Protein AF-Q5AWD6-F1 (afdb_monomer_lite)

Organism: Emericella nidulans (strain FGSC A4 / ATCC 38163 / CBS 112.46 / NRRL 194 / M139) (NCBI:txid227321)

Secondary structure (DSSP, 8-state):
-----SSS-----SS-----EEEEE--TTT---EEEEE-SS-BS--TTHHHHHHGGGHHHHHHHHHT----HHHHHHHHHHHHHHHGGGGT--SS------SSPP-GGGGTT-EEEEGGGTEEEEPPHHHHHHHHH-SS----SS-HHIIIIISS-TT--GGG--HHHHHHHHHHHHHHHHHHH-------HHHHHTT--EEEEEESEE--STT--S-SSS-EE---HHHHHHHHHHHHH-TTGGGTEEEEEETTB-SSS-BSS---TTHHHHHHHHHHH-----S--TTEEEEE-SS-TTSGGGEEEEE---------STHHHHSPP-

InterPro domains:
  IPR011118 Tannase/feruloyl esterase [PF07519] (143-283)
  IPR011118 Tannase/feruloyl esterase [PTHR33938] (142-314)

pLDDT: mean 72.82, std 19.32, range [19.67, 97.75]

Radius of gyration: 21.39 Å; chains: 1; bounding box: 55×54×56 Å

Sequence (329 aa):
MACFNYNGDTVDLENAKFCNITVQYTHPGYNDTITVEAWLPASVPAQSFTKFTSTLCYPLLMRVWHNVDPLVCELDFLTNEAIAYYDPRNGVVDGLISNMGGSNYDPYTTVKKTFICDSLNRTIALSQGAALITNAACSLATAVKDEWFNLFVARNISFNTAGLSHEEYEEFFNLITPEYGSYWNANNTDLHAFKNAGGKLRTYDGMSYEWNSHIALSPSRPIQVSSPRVQYMSNKSRVLFPDNHDFWRFFESSGLGHCAGGLGGQPTTVLKALQRWVENGIAQKPCPYPCQIEYIGGNITLAESFRCTQAIWTTRPLRLLWLVFAPST

Structure (mmCIF, N/CA/C/O backbone):
data_AF-Q5AWD6-F1
#
_entry.id   AF-Q5AWD6-F1
#
loop_
_atom_site.group_PDB
_atom_site.id
_atom_site.type_symbol
_atom_site.label_atom_id
_atom_site.label_alt_id
_atom_site.label_comp_id
_atom_site.label_asym_id
_atom_site.label_entity_id
_atom_site.label_seq_id
_atom_site.pdbx_PDB_ins_code
_atom_site.Cartn_x
_atom_site.Cartn_y
_atom_site.Cartn_z
_atom_site.occupancy
_atom_site.B_iso_or_equiv
_atom_site.auth_seq_id
_atom_site.auth_comp_id
_atom_site.auth_asym_id
_atom_site.auth_atom_id
_atom_site.pdbx_PDB_model_num
ATOM 1 N N . MET A 1 1 ? 20.213 -2.128 22.053 1.00 23.11 1 MET A N 1
ATOM 2 C CA . MET A 1 1 ? 19.444 -2.353 20.813 1.00 23.11 1 MET A CA 1
ATOM 3 C C . MET A 1 1 ? 17.981 -2.440 21.225 1.00 23.11 1 MET A C 1
ATOM 5 O O . MET A 1 1 ? 17.547 -3.485 21.680 1.00 23.11 1 MET A O 1
ATOM 9 N N . ALA A 1 2 ? 17.285 -1.304 21.243 1.00 19.67 2 ALA A N 1
ATOM 10 C CA . ALA A 1 2 ? 15.896 -1.191 21.684 1.00 19.67 2 ALA A CA 1
ATOM 11 C C . ALA A 1 2 ? 15.148 -0.390 20.614 1.00 19.67 2 ALA A C 1
ATOM 13 O O . ALA A 1 2 ? 15.498 0.759 20.357 1.00 19.67 2 ALA A O 1
ATOM 14 N N . CYS A 1 3 ? 14.194 -1.032 19.941 1.00 22.66 3 CYS A N 1
ATOM 15 C CA . CYS A 1 3 ? 13.281 -0.366 19.018 1.00 22.66 3 CYS A CA 1
ATOM 16 C C . CYS A 1 3 ? 12.179 0.288 19.855 1.00 22.66 3 CYS A C 1
ATOM 18 O O . CYS A 1 3 ? 11.392 -0.417 20.487 1.00 22.66 3 CYS A O 1
ATOM 20 N N . PHE A 1 4 ? 12.150 1.618 19.896 1.00 28.05 4 PHE A N 1
ATOM 21 C CA . PHE A 1 4 ? 11.069 2.358 20.539 1.00 28.05 4 PHE A CA 1
ATOM 22 C C . PHE A 1 4 ? 9.859 2.434 19.605 1.00 28.05 4 PHE A C 1
ATOM 24 O O . PHE A 1 4 ? 9.979 2.539 18.385 1.00 28.05 4 PHE A O 1
ATOM 31 N N . ASN A 1 5 ? 8.683 2.278 20.202 1.00 32.97 5 ASN A N 1
ATOM 32 C CA . ASN A 1 5 ? 7.420 2.033 19.528 1.00 32.97 5 ASN A CA 1
ATOM 33 C C . ASN A 1 5 ? 6.715 3.369 19.262 1.00 32.97 5 ASN A C 1
ATOM 35 O O . ASN A 1 5 ? 6.339 4.065 20.200 1.00 32.97 5 ASN A O 1
ATOM 39 N N . TYR A 1 6 ? 6.498 3.709 17.992 1.00 35.06 6 TYR A N 1
ATOM 40 C CA . TYR A 1 6 ? 5.836 4.942 17.536 1.00 35.06 6 TYR A CA 1
ATOM 41 C C . TYR A 1 6 ? 4.323 5.010 17.875 1.00 35.06 6 TYR A C 1
ATOM 43 O O . TYR A 1 6 ? 3.603 5.871 17.377 1.00 35.06 6 TYR A O 1
ATOM 51 N N . ASN A 1 7 ? 3.818 4.108 18.727 1.00 40.34 7 ASN A N 1
ATOM 52 C CA . ASN A 1 7 ? 2.397 3.903 19.011 1.00 40.34 7 ASN A CA 1
ATOM 53 C C . ASN A 1 7 ? 2.092 3.890 20.518 1.00 40.34 7 ASN A C 1
ATOM 55 O O . ASN A 1 7 ? 1.705 2.855 21.061 1.00 40.34 7 ASN A O 1
ATOM 59 N N . GLY A 1 8 ? 2.200 5.051 21.172 1.00 40.78 8 GLY A N 1
ATOM 60 C CA . GLY A 1 8 ? 1.799 5.243 22.573 1.00 40.78 8 GLY A CA 1
ATOM 61 C C . GLY A 1 8 ? 2.594 4.404 23.582 1.00 40.78 8 GLY A C 1
ATOM 62 O O . GLY A 1 8 ? 3.369 3.525 23.215 1.00 40.78 8 GLY A O 1
ATOM 63 N N . ASP A 1 9 ? 2.413 4.703 24.868 1.00 37.16 9 ASP A N 1
ATOM 64 C CA . ASP A 1 9 ? 3.164 4.071 25.956 1.00 37.16 9 ASP A CA 1
ATOM 65 C C . ASP A 1 9 ? 3.192 2.539 25.852 1.00 37.16 9 ASP A C 1
ATOM 67 O O . ASP A 1 9 ? 2.164 1.881 25.643 1.00 37.16 9 ASP A O 1
ATOM 71 N N . THR A 1 10 ? 4.378 1.964 26.053 1.00 39.53 10 THR A N 1
ATOM 72 C CA . THR A 1 10 ? 4.557 0.533 26.296 1.00 39.53 10 THR A CA 1
ATOM 73 C C . THR A 1 10 ? 3.811 0.138 27.561 1.00 39.53 10 THR A C 1
ATOM 75 O O . THR A 1 10 ? 3.982 0.742 28.616 1.00 39.53 10 THR A O 1
ATOM 78 N N . VAL A 1 11 ? 2.981 -0.896 27.460 1.00 49.56 11 VAL A N 1
ATOM 79 C CA . VAL A 1 11 ? 2.301 -1.480 28.613 1.00 49.56 11 VAL A CA 1
ATOM 80 C C . VAL A 1 11 ? 2.511 -2.978 28.552 1.00 49.56 11 VAL A C 1
ATOM 82 O O . VAL A 1 11 ? 2.066 -3.594 27.579 1.00 49.56 11 VAL A O 1
ATOM 85 N N . ASP A 1 12 ? 3.109 -3.542 29.600 1.00 42.81 12 ASP A N 1
ATOM 86 C CA . ASP A 1 12 ? 3.316 -4.982 29.729 1.00 42.81 12 ASP A CA 1
ATOM 87 C C . ASP A 1 12 ? 2.010 -5.749 29.486 1.00 42.81 12 ASP A C 1
ATOM 89 O O . ASP A 1 12 ? 0.899 -5.326 29.851 1.00 42.81 12 ASP A O 1
ATOM 93 N N . LEU A 1 13 ? 2.145 -6.826 28.720 1.00 38.19 13 LEU A N 1
ATOM 94 C CA . LEU A 1 13 ? 1.048 -7.611 28.182 1.00 38.19 13 LEU A CA 1
ATOM 95 C C . LEU A 1 13 ? 1.010 -8.952 28.915 1.00 38.19 13 LEU A C 1
ATOM 97 O O . LEU A 1 13 ? 1.538 -9.950 28.437 1.00 38.19 13 LEU A O 1
ATOM 101 N N . GLU A 1 14 ? 0.373 -8.973 30.079 1.00 41.47 14 GLU A N 1
ATOM 102 C CA . GLU A 1 14 ? 0.055 -10.216 30.780 1.00 41.47 14 GLU A CA 1
ATOM 103 C C . GLU A 1 14 ? -1.377 -10.643 30.427 1.00 41.47 14 GLU A C 1
ATOM 105 O O . GLU A 1 14 ? -2.293 -9.822 30.415 1.00 41.47 14 GLU A O 1
ATOM 110 N N . ASN A 1 15 ? -1.582 -11.928 30.122 1.00 35.19 15 ASN A N 1
ATOM 111 C CA . ASN A 1 15 ? -2.899 -12.520 29.836 1.00 35.19 15 ASN A CA 1
ATOM 112 C C . ASN A 1 15 ? -3.665 -11.948 28.624 1.00 35.19 15 ASN A C 1
ATOM 114 O O . ASN A 1 15 ? -4.899 -11.959 28.613 1.00 35.19 15 ASN A O 1
ATOM 118 N N . ALA A 1 16 ? -2.980 -11.494 27.569 1.00 41.25 16 ALA A N 1
ATOM 119 C CA . ALA A 1 16 ? -3.673 -11.199 26.316 1.00 41.25 16 ALA A CA 1
ATOM 120 C C . ALA A 1 16 ? -4.241 -12.484 25.699 1.00 41.25 16 ALA A C 1
ATOM 122 O O . ALA A 1 16 ? -3.507 -13.347 25.220 1.00 41.25 16 ALA A O 1
ATOM 123 N N . LYS A 1 17 ? -5.571 -12.593 25.688 1.00 41.84 17 LYS A N 1
ATOM 124 C CA . LYS A 1 17 ? -6.284 -13.588 24.891 1.00 41.84 17 LYS A CA 1
ATOM 125 C C . LYS A 1 17 ? -6.455 -13.037 23.481 1.00 41.84 17 LYS A C 1
ATOM 127 O O . LYS A 1 17 ? -7.216 -12.098 23.265 1.00 41.84 17 LYS A O 1
ATOM 132 N N . PHE A 1 18 ? -5.730 -13.604 22.527 1.00 48.59 18 PHE A N 1
ATOM 133 C CA . PHE A 1 18 ? -6.021 -13.414 21.111 1.00 48.59 18 PHE A CA 1
ATOM 134 C C . PHE A 1 18 ? -7.212 -14.301 20.733 1.00 48.59 18 PHE A C 1
ATOM 136 O O . PHE A 1 18 ? -7.328 -15.429 21.207 1.00 48.59 18 PHE A O 1
ATOM 143 N N . CYS A 1 19 ? -8.094 -13.802 19.872 1.00 47.03 19 CYS A N 1
ATOM 144 C CA . CYS A 1 19 ? -9.023 -14.661 19.151 1.00 47.03 19 CYS A CA 1
ATOM 145 C C . CYS A 1 19 ? -8.444 -14.878 17.756 1.00 47.03 19 CYS A C 1
ATOM 147 O O . CYS A 1 19 ? -8.568 -14.011 16.897 1.00 47.03 19 CYS A O 1
ATOM 149 N N . ASN A 1 20 ? -7.829 -16.040 17.536 1.00 46.28 20 ASN A N 1
ATOM 150 C CA . ASN A 1 20 ? -8.005 -16.694 16.248 1.00 46.28 20 ASN A CA 1
ATOM 151 C C . ASN A 1 20 ? -9.496 -17.044 16.190 1.00 46.28 20 ASN A C 1
ATOM 153 O O . ASN A 1 20 ? -9.953 -17.917 16.932 1.00 46.28 20 ASN A O 1
ATOM 157 N N . ILE A 1 21 ? -10.274 -16.287 15.418 1.00 51.19 21 ILE A N 1
ATOM 158 C CA . ILE A 1 21 ? -11.661 -16.666 15.168 1.00 51.19 21 ILE A CA 1
ATOM 159 C C . ILE A 1 21 ? -11.617 -17.641 14.004 1.00 51.19 21 ILE A C 1
ATOM 161 O O . ILE A 1 21 ? -11.538 -17.236 12.846 1.00 51.19 21 ILE A O 1
ATOM 165 N N . THR A 1 22 ? -11.646 -18.923 14.346 1.00 50.25 22 THR A N 1
ATOM 166 C CA . THR A 1 22 ? -11.792 -20.009 13.389 1.00 50.25 22 THR A CA 1
ATOM 167 C C . THR A 1 22 ? -13.280 -20.300 13.217 1.00 50.25 22 THR A C 1
ATOM 169 O O . THR A 1 22 ? -13.915 -20.869 14.105 1.00 50.25 22 THR A O 1
ATOM 172 N N . VAL A 1 23 ? -13.859 -19.899 12.087 1.00 57.03 23 VAL A N 1
ATOM 173 C CA . VAL A 1 23 ? -15.223 -20.288 11.709 1.00 57.03 23 VAL A CA 1
ATOM 174 C C . VAL A 1 23 ? -15.122 -21.481 10.776 1.00 57.03 23 VAL A C 1
ATOM 176 O O . VAL A 1 23 ? -14.535 -21.375 9.703 1.00 57.03 23 VAL A O 1
ATOM 179 N N . GLN A 1 24 ? -15.699 -22.612 11.176 1.00 62.12 24 GLN A N 1
ATOM 180 C CA . GLN A 1 24 ? -15.894 -23.739 10.272 1.00 62.12 24 GLN A CA 1
ATOM 181 C C . GLN A 1 24 ? -17.325 -23.748 9.759 1.00 62.12 24 GLN A C 1
ATOM 183 O O . GLN A 1 24 ? -18.268 -23.706 10.549 1.00 62.12 24 GLN A O 1
ATOM 188 N N . TYR A 1 25 ? -17.486 -23.810 8.442 1.00 67.31 25 TYR A N 1
ATOM 189 C CA . TYR A 1 25 ? -18.786 -24.016 7.818 1.00 67.31 25 TYR A CA 1
ATOM 190 C C . TYR A 1 25 ? -18.692 -25.030 6.679 1.00 67.31 25 TYR A C 1
ATOM 192 O O . TYR A 1 25 ? -17.616 -25.311 6.156 1.00 67.31 25 TYR A O 1
ATOM 200 N N . THR A 1 26 ? -19.838 -25.605 6.335 1.00 72.56 26 THR A N 1
ATOM 201 C CA . THR A 1 26 ? -19.988 -26.660 5.327 1.00 72.56 26 THR A CA 1
ATOM 202 C C . THR A 1 26 ? -21.065 -26.242 4.337 1.00 72.56 26 THR A C 1
ATOM 204 O O . THR A 1 26 ? -22.076 -25.667 4.759 1.00 72.56 26 THR A O 1
ATOM 207 N N . HIS A 1 27 ? -20.929 -26.579 3.060 1.00 72.81 27 HIS A N 1
ATOM 208 C CA . HIS A 1 27 ? -22.015 -26.408 2.102 1.00 72.81 27 HIS A CA 1
ATOM 209 C C . HIS A 1 27 ? -22.918 -27.656 2.095 1.00 72.81 27 HIS A C 1
ATOM 211 O O . HIS A 1 27 ? -22.427 -28.782 1.950 1.00 72.81 27 HIS A O 1
ATOM 217 N N . PRO A 1 28 ? -24.253 -27.509 2.231 1.00 81.81 28 PRO A N 1
ATOM 218 C CA . PRO A 1 28 ? -25.170 -28.645 2.168 1.00 81.81 28 PRO A CA 1
ATOM 219 C C . PRO A 1 28 ? -24.987 -29.454 0.876 1.00 81.81 28 PRO A C 1
ATOM 221 O O . PRO A 1 28 ? -25.157 -28.929 -0.220 1.00 81.81 28 PRO A O 1
ATOM 224 N N . GLY A 1 29 ? -24.651 -30.740 1.008 1.00 84.56 29 GLY A N 1
ATOM 225 C CA . GLY A 1 29 ? -24.484 -31.662 -0.122 1.00 84.56 29 GLY A CA 1
ATOM 226 C C . GLY A 1 29 ? -23.077 -31.743 -0.728 1.00 84.56 29 GLY A C 1
ATOM 227 O O . GLY A 1 29 ? -22.866 -32.597 -1.583 1.00 84.56 29 GLY A O 1
ATOM 228 N N . TYR A 1 30 ? -22.112 -30.934 -0.276 1.00 78.75 30 TYR A N 1
ATOM 229 C CA . TYR A 1 30 ? -20.749 -30.912 -0.837 1.00 78.75 30 TYR A CA 1
ATOM 230 C C . TYR A 1 30 ? -19.715 -31.691 -0.008 1.00 78.75 30 TYR A C 1
ATOM 232 O O . TYR A 1 30 ? -18.602 -31.905 -0.480 1.00 78.75 30 TYR A O 1
ATOM 240 N N . ASN A 1 31 ? -20.094 -32.168 1.188 1.00 86.75 31 ASN A N 1
ATOM 241 C CA . ASN A 1 31 ? -19.222 -32.890 2.129 1.00 86.75 31 ASN A CA 1
ATOM 242 C C . ASN A 1 31 ? -17.854 -32.203 2.319 1.00 86.75 31 ASN A C 1
ATOM 244 O O . ASN A 1 31 ? -16.811 -32.857 2.356 1.00 86.75 31 ASN A O 1
ATOM 248 N N . ASP A 1 32 ? -17.874 -30.874 2.387 1.00 76.25 32 ASP A N 1
ATOM 249 C CA . ASP A 1 32 ? -16.719 -30.007 2.547 1.00 76.25 32 ASP A CA 1
ATOM 250 C C . ASP A 1 32 ? -16.704 -29.371 3.941 1.00 76.25 32 ASP A C 1
ATOM 252 O O . ASP A 1 32 ? -17.743 -29.174 4.569 1.00 76.25 32 ASP A O 1
ATOM 256 N N . THR A 1 33 ? -15.507 -29.025 4.414 1.00 71.12 33 THR A N 1
ATOM 257 C CA . THR A 1 33 ? -15.310 -28.237 5.635 1.00 71.12 33 THR A CA 1
ATOM 258 C C . THR A 1 33 ? -14.413 -27.064 5.293 1.00 71.12 33 THR A C 1
ATOM 260 O O . THR A 1 33 ? -13.224 -27.237 5.021 1.00 71.12 33 THR A O 1
ATOM 263 N N . ILE A 1 34 ? -14.973 -25.861 5.319 1.00 71.62 34 ILE A N 1
ATOM 264 C CA . ILE A 1 34 ? -14.245 -24.624 5.059 1.00 71.62 34 ILE A CA 1
ATOM 265 C C . ILE A 1 34 ? -13.890 -23.999 6.394 1.00 71.62 34 ILE A C 1
ATOM 267 O O . ILE A 1 34 ? -14.764 -23.738 7.215 1.00 71.62 34 ILE A O 1
ATOM 271 N N . THR A 1 35 ? -12.599 -23.755 6.599 1.00 61.53 35 THR A N 1
ATOM 272 C CA . THR A 1 35 ? -12.083 -23.063 7.779 1.00 61.53 35 THR A CA 1
ATOM 273 C C . THR A 1 35 ? -11.730 -21.631 7.398 1.00 61.53 35 THR A C 1
ATOM 275 O O . THR A 1 35 ? -10.849 -21.415 6.571 1.00 61.53 35 THR A O 1
ATOM 278 N N . VAL A 1 36 ? -12.414 -20.657 7.994 1.00 55.66 36 VAL A N 1
ATOM 279 C CA . VAL A 1 36 ? -12.110 -19.230 7.849 1.00 55.66 36 VAL A CA 1
ATOM 280 C C . VAL A 1 36 ? -11.430 -18.746 9.112 1.00 55.66 36 VAL A C 1
ATOM 282 O O . VAL A 1 36 ? -11.967 -18.896 10.207 1.00 55.66 36 VAL A O 1
ATOM 285 N N . GLU A 1 37 ? -10.262 -18.147 8.941 1.00 48.16 37 GLU A N 1
ATOM 286 C CA . GLU A 1 37 ? -9.496 -17.518 10.006 1.00 48.16 37 GLU A CA 1
ATOM 287 C C . GLU A 1 37 ? -9.559 -15.997 9.845 1.00 48.16 37 GLU A C 1
ATOM 289 O O . GLU A 1 37 ? -9.259 -15.460 8.777 1.00 48.16 37 GLU A O 1
ATOM 294 N N . ALA A 1 38 ? -9.955 -15.296 10.907 1.00 55.53 38 ALA A N 1
ATOM 295 C CA . ALA A 1 38 ? -9.929 -13.839 10.957 1.00 55.53 38 ALA A CA 1
ATOM 296 C C . ALA A 1 38 ? -8.948 -13.349 12.029 1.00 55.53 38 ALA A C 1
ATOM 298 O O . ALA A 1 38 ? -9.044 -13.728 13.199 1.00 55.53 38 ALA A O 1
ATOM 299 N N . TRP A 1 39 ? -8.043 -12.456 11.624 1.00 51.66 39 TRP A N 1
ATOM 300 C CA . TRP A 1 39 ? -7.051 -11.819 12.489 1.00 51.66 39 TRP A CA 1
ATOM 301 C C . TRP A 1 39 ? -7.528 -10.412 12.873 1.00 51.66 39 TRP A C 1
ATOM 303 O O . TRP A 1 39 ? -7.753 -9.564 12.008 1.00 51.66 39 TRP A O 1
ATOM 313 N N . LEU A 1 40 ? -7.713 -10.159 14.173 1.00 54.56 40 LEU A N 1
ATOM 314 C CA . LEU A 1 40 ? -8.145 -8.859 14.700 1.00 54.56 40 LEU A CA 1
ATOM 315 C C . LEU A 1 40 ? -7.015 -8.160 15.468 1.00 54.56 40 LEU A C 1
ATOM 317 O O . LEU A 1 40 ? -6.295 -8.823 16.219 1.00 54.56 40 LEU A O 1
ATOM 321 N N . PRO A 1 41 ? -6.902 -6.818 15.385 1.00 55.00 41 PRO A N 1
ATOM 322 C CA . PRO A 1 41 ? -7.724 -5.880 14.608 1.00 55.00 41 PRO A CA 1
ATOM 323 C C . PRO A 1 41 ? -7.373 -5.875 13.111 1.00 55.00 41 PRO A C 1
ATOM 325 O O . PRO A 1 41 ? -6.234 -6.142 12.742 1.00 55.00 41 PRO A O 1
ATOM 328 N N . ALA A 1 42 ? -8.351 -5.536 12.262 1.00 57.94 42 ALA A N 1
ATOM 329 C CA . ALA A 1 42 ? -8.220 -5.602 10.806 1.00 57.94 42 ALA A CA 1
ATOM 330 C C . ALA A 1 42 ? -7.092 -4.694 10.274 1.00 57.94 42 ALA A C 1
ATOM 332 O O . ALA A 1 42 ? -7.198 -3.461 10.281 1.00 57.94 42 ALA A O 1
ATOM 333 N N . SER A 1 43 ? -6.025 -5.323 9.789 1.00 58.56 43 SER A N 1
ATOM 334 C CA . SER A 1 43 ? -4.932 -4.704 9.044 1.00 58.56 43 SER A CA 1
ATOM 335 C C . SER A 1 43 ? -5.187 -4.828 7.546 1.00 58.56 43 SER A C 1
ATOM 337 O O . SER A 1 43 ? -5.622 -5.882 7.091 1.00 58.56 43 SER A O 1
ATOM 339 N N . VAL A 1 44 ? -4.903 -3.770 6.782 1.00 59.34 44 VAL A N 1
ATOM 340 C CA . VAL A 1 44 ? -4.840 -3.799 5.306 1.00 59.34 44 VAL A CA 1
ATOM 341 C C . VAL A 1 44 ? -6.040 -4.501 4.648 1.00 59.34 44 VAL A C 1
ATOM 343 O O . VAL A 1 44 ? -5.881 -5.517 3.966 1.00 59.34 44 VAL A O 1
ATOM 346 N N . PRO A 1 45 ? -7.283 -4.028 4.845 1.00 59.94 45 PRO A N 1
ATOM 347 C CA . PRO A 1 45 ? -8.405 -4.818 4.394 1.00 59.94 45 PRO A CA 1
ATOM 348 C C . PRO A 1 45 ? -8.474 -4.689 2.869 1.00 59.94 45 PRO A C 1
ATOM 350 O O . PRO A 1 45 ? -8.537 -3.583 2.322 1.00 59.94 45 PRO A O 1
ATOM 353 N N . ALA A 1 46 ? -8.456 -5.822 2.171 1.00 63.66 46 ALA A N 1
ATOM 354 C CA . ALA A 1 46 ? -8.708 -5.916 0.737 1.00 63.66 46 ALA A CA 1
ATOM 355 C C . ALA A 1 46 ? -10.199 -5.639 0.446 1.00 63.66 46 ALA A C 1
ATOM 357 O O . ALA A 1 46 ? -10.918 -6.471 -0.090 1.00 63.66 46 ALA A O 1
ATOM 358 N N . GLN A 1 47 ? -10.684 -4.457 0.847 1.00 73.19 47 GLN A N 1
ATOM 359 C CA . GLN A 1 47 ? -12.105 -4.084 0.902 1.00 73.19 47 GLN A CA 1
ATOM 360 C C . GLN A 1 47 ? -12.760 -4.162 -0.471 1.00 73.19 47 GLN A C 1
ATOM 362 O O . GLN A 1 47 ? -13.899 -4.581 -0.601 1.00 73.19 47 GLN A O 1
ATOM 367 N N . SER A 1 48 ? -12.037 -3.762 -1.514 1.00 76.31 48 SER A N 1
ATOM 368 C CA . SER A 1 48 ? -12.467 -3.931 -2.904 1.00 76.31 48 SER A CA 1
ATOM 369 C C . SER A 1 48 ? -11.723 -5.111 -3.524 1.00 76.31 48 SER A C 1
ATOM 371 O O . SER A 1 48 ? -10.958 -4.916 -4.468 1.00 76.31 48 SER A O 1
ATOM 373 N N . PHE A 1 49 ? -11.889 -6.300 -2.939 1.00 77.25 49 PHE A N 1
ATOM 374 C CA . PHE A 1 49 ? -11.168 -7.525 -3.280 1.00 77.25 49 PHE A CA 1
ATOM 375 C C . PHE A 1 49 ? -11.182 -7.821 -4.777 1.00 77.25 49 PHE A C 1
ATOM 377 O O . PHE A 1 49 ? -10.120 -8.053 -5.346 1.00 77.25 49 PHE A O 1
ATOM 384 N N . THR A 1 50 ? -12.343 -7.729 -5.434 1.00 78.69 50 THR A N 1
ATOM 385 C CA . THR A 1 50 ? -12.475 -8.060 -6.863 1.00 78.69 50 THR A CA 1
ATOM 386 C C . THR A 1 50 ? -11.621 -7.152 -7.743 1.00 78.69 50 THR A C 1
ATOM 388 O O . THR A 1 50 ? -10.975 -7.616 -8.677 1.00 78.69 50 THR A O 1
ATOM 391 N N . LYS A 1 51 ? -11.574 -5.851 -7.430 1.00 76.50 51 LYS A N 1
ATOM 392 C CA . LYS A 1 51 ? -10.719 -4.894 -8.144 1.00 76.50 51 LYS A CA 1
ATOM 393 C C . LYS A 1 51 ? -9.258 -5.068 -7.751 1.00 76.50 51 LYS A C 1
ATOM 395 O O . LYS A 1 51 ? -8.390 -5.031 -8.608 1.00 76.50 51 LYS A O 1
ATOM 400 N N . PHE A 1 52 ? -8.981 -5.250 -6.461 1.00 74.62 52 PHE A N 1
ATOM 401 C CA . PHE A 1 52 ? -7.623 -5.413 -5.948 1.00 74.62 52 PHE A CA 1
ATOM 402 C C . PHE A 1 52 ? -6.911 -6.593 -6.610 1.00 74.62 52 PHE A C 1
ATOM 404 O O . PHE A 1 52 ? -5.849 -6.395 -7.192 1.00 74.62 52 PHE A O 1
ATOM 411 N N . THR A 1 53 ? -7.521 -7.774 -6.570 1.00 74.19 53 THR A N 1
ATOM 412 C CA . THR A 1 53 ? -6.977 -9.003 -7.162 1.00 74.19 53 THR A CA 1
ATOM 413 C C . THR A 1 53 ? -6.812 -8.875 -8.669 1.00 74.19 53 THR A C 1
ATOM 415 O O . THR A 1 53 ? -5.726 -9.122 -9.172 1.00 74.19 53 THR A O 1
ATOM 418 N N . SER A 1 54 ? -7.815 -8.351 -9.374 1.00 75.69 54 SER A N 1
ATOM 419 C CA . SER A 1 54 ? -7.731 -8.171 -10.830 1.00 75.69 54 SER A CA 1
ATOM 420 C C . SER A 1 54 ? -6.656 -7.161 -11.260 1.00 75.69 54 SER A C 1
ATOM 422 O O . SER A 1 54 ? -6.109 -7.283 -12.347 1.00 75.69 54 SER A O 1
ATOM 424 N N . THR A 1 55 ? -6.288 -6.189 -10.411 1.00 74.50 55 THR A N 1
ATOM 425 C CA . THR A 1 55 ? -5.162 -5.278 -10.709 1.00 74.50 55 THR A CA 1
ATOM 426 C C . THR A 1 55 ? -3.780 -5.904 -10.532 1.00 74.50 55 THR A C 1
ATOM 428 O O . THR A 1 55 ? -2.791 -5.292 -10.936 1.00 74.50 55 THR A O 1
ATOM 431 N N . LEU A 1 56 ? -3.673 -7.095 -9.935 1.00 73.12 56 LEU A N 1
ATOM 432 C CA . LEU A 1 56 ? -2.381 -7.710 -9.628 1.00 73.12 56 LEU A CA 1
ATOM 433 C C . LEU A 1 56 ? -1.617 -8.162 -10.877 1.00 73.12 56 LEU A C 1
ATOM 435 O O . LEU A 1 56 ? -0.397 -8.239 -10.827 1.00 73.12 56 LEU A O 1
ATOM 439 N N . CYS A 1 57 ? -2.280 -8.435 -12.001 1.00 74.38 57 CYS A N 1
ATOM 440 C CA . CYS A 1 57 ? -1.601 -8.759 -13.259 1.00 74.38 57 CYS A CA 1
ATOM 441 C C . CYS A 1 57 ? -1.271 -7.523 -14.119 1.00 74.38 57 CYS A C 1
ATOM 443 O O . CYS A 1 57 ? -0.484 -7.624 -15.060 1.00 74.38 57 CYS A O 1
ATOM 445 N N . TYR A 1 58 ? -1.794 -6.338 -13.785 1.00 77.50 58 TYR A N 1
ATOM 446 C CA . TYR A 1 58 ? -1.644 -5.134 -14.609 1.00 77.50 58 TYR A CA 1
ATOM 447 C C . TYR A 1 58 ? -0.182 -4.712 -14.868 1.00 77.50 58 TYR A C 1
ATOM 449 O O . TYR A 1 58 ? 0.153 -4.441 -16.021 1.00 77.50 58 TYR A O 1
ATOM 457 N N . PRO A 1 59 ? 0.741 -4.701 -13.879 1.00 74.44 59 PRO A N 1
ATOM 458 C CA . PRO A 1 59 ? 2.141 -4.362 -14.149 1.00 74.44 59 PRO A CA 1
ATOM 459 C C . PRO A 1 59 ? 2.834 -5.353 -15.088 1.00 74.44 59 PRO A C 1
ATOM 461 O O . PRO A 1 59 ? 3.711 -4.953 -15.852 1.00 74.44 59 PRO A O 1
ATOM 464 N N . LEU A 1 60 ? 2.459 -6.638 -15.036 1.00 77.12 60 LEU A N 1
ATOM 465 C CA . LEU A 1 60 ? 2.954 -7.654 -15.968 1.00 77.12 60 LEU A CA 1
ATOM 466 C C . LEU A 1 60 ? 2.454 -7.360 -17.386 1.00 77.12 60 LEU A C 1
ATOM 468 O O . LEU A 1 60 ? 3.248 -7.334 -18.321 1.00 77.12 60 LEU A O 1
ATOM 472 N N . LEU A 1 61 ? 1.160 -7.081 -17.533 1.00 82.19 61 LEU A N 1
ATOM 473 C CA . LEU A 1 61 ? 0.551 -6.753 -18.819 1.00 82.19 61 LEU A CA 1
ATOM 474 C C . LEU A 1 61 ? 1.136 -5.481 -19.435 1.00 82.19 61 LEU A C 1
ATOM 476 O O . LEU A 1 61 ? 1.463 -5.474 -20.614 1.00 82.19 61 LEU A O 1
ATOM 480 N N . MET A 1 62 ? 1.393 -4.446 -18.632 1.00 83.88 62 MET A N 1
ATOM 481 C CA . MET A 1 62 ? 2.056 -3.223 -19.095 1.00 83.88 62 MET A CA 1
ATOM 482 C C . MET A 1 62 ? 3.442 -3.492 -19.691 1.00 83.88 62 MET A C 1
ATOM 484 O O . MET A 1 62 ? 3.812 -2.871 -20.686 1.00 83.88 62 MET A O 1
ATOM 488 N N . ARG A 1 63 ? 4.208 -4.435 -19.129 1.00 85.50 63 ARG A N 1
ATOM 489 C CA . ARG A 1 63 ? 5.486 -4.851 -19.728 1.00 85.50 63 ARG A CA 1
ATOM 490 C C . ARG A 1 63 ? 5.291 -5.515 -21.079 1.00 85.50 63 ARG A C 1
ATOM 492 O O . ARG A 1 63 ? 6.025 -5.197 -22.009 1.00 85.50 63 ARG A O 1
ATOM 499 N N . VAL A 1 64 ? 4.302 -6.401 -21.189 1.00 87.31 64 VAL A N 1
ATOM 500 C CA . VAL A 1 64 ? 3.985 -7.116 -22.432 1.00 87.31 64 VAL A CA 1
ATOM 501 C C . VAL A 1 64 ? 3.491 -6.146 -23.508 1.00 87.31 64 VAL A C 1
ATOM 503 O O . VAL A 1 64 ? 4.065 -6.101 -24.593 1.00 87.31 64 VAL A O 1
ATOM 506 N N . TRP A 1 65 ? 2.490 -5.318 -23.204 1.00 90.31 65 TRP A N 1
ATOM 507 C CA . TRP A 1 65 ? 1.882 -4.372 -24.147 1.00 90.31 65 TRP A CA 1
ATOM 508 C C . TRP A 1 65 ? 2.867 -3.339 -24.683 1.00 90.31 65 TRP A C 1
ATOM 510 O O . TRP A 1 65 ? 2.788 -2.952 -25.847 1.00 90.31 65 TRP A O 1
ATOM 520 N N . HIS A 1 66 ? 3.809 -2.901 -23.848 1.00 90.19 66 HIS A N 1
ATOM 521 C CA . HIS A 1 66 ? 4.808 -1.910 -24.237 1.00 90.19 66 HIS A CA 1
ATOM 522 C C . HIS A 1 66 ? 6.163 -2.514 -24.611 1.00 90.19 66 HIS A C 1
ATOM 524 O O . HIS A 1 66 ? 7.059 -1.770 -25.006 1.00 90.19 66 HIS A O 1
ATOM 530 N N . ASN A 1 67 ? 6.309 -3.838 -24.516 1.00 91.38 67 ASN A N 1
ATOM 531 C CA . ASN A 1 67 ? 7.556 -4.561 -24.747 1.00 91.38 67 ASN A CA 1
ATOM 532 C C . ASN A 1 67 ? 8.744 -3.953 -23.968 1.00 91.38 67 ASN A C 1
ATOM 534 O O . ASN A 1 67 ? 9.791 -3.636 -24.537 1.00 91.38 67 ASN A O 1
ATOM 538 N N . VAL A 1 68 ? 8.554 -3.739 -22.661 1.00 88.88 68 VAL A N 1
ATOM 539 C CA . VAL A 1 68 ? 9.568 -3.169 -21.758 1.00 88.88 68 VAL A CA 1
ATOM 540 C C . VAL A 1 68 ? 9.825 -4.088 -20.571 1.00 88.88 68 VAL A C 1
ATOM 542 O O . VAL A 1 68 ? 8.889 -4.587 -19.956 1.00 88.88 68 VAL A O 1
ATOM 545 N N . ASP A 1 69 ? 11.092 -4.254 -20.197 1.00 86.38 69 ASP A N 1
ATOM 546 C CA . ASP A 1 69 ? 11.481 -5.000 -18.999 1.00 86.38 69 ASP A CA 1
ATOM 547 C C . ASP A 1 69 ? 12.529 -4.207 -18.201 1.00 86.38 69 ASP A C 1
ATOM 549 O O . ASP A 1 69 ? 13.720 -4.262 -18.515 1.00 86.38 69 ASP A O 1
ATOM 553 N N . PRO A 1 70 ? 12.091 -3.373 -17.239 1.00 84.81 70 PRO A N 1
ATOM 554 C CA . PRO A 1 70 ? 12.991 -2.530 -16.461 1.00 84.81 70 PRO A CA 1
ATOM 555 C C . PRO A 1 70 ? 13.964 -3.341 -15.610 1.00 84.81 70 PRO A C 1
ATOM 557 O O . PRO A 1 70 ? 13.585 -4.332 -14.982 1.00 84.81 70 PRO A O 1
ATOM 560 N N . LEU A 1 71 ? 15.202 -2.864 -15.506 1.00 87.12 71 LEU A N 1
ATOM 561 C CA . LEU A 1 71 ? 16.183 -3.470 -14.616 1.00 87.12 71 LEU A CA 1
ATOM 562 C C . LEU A 1 71 ? 15.850 -3.168 -13.156 1.00 87.12 71 LEU A C 1
ATOM 564 O O . LEU A 1 71 ? 15.447 -2.059 -12.806 1.00 87.12 71 LEU A O 1
ATOM 568 N N . VAL A 1 72 ? 16.151 -4.120 -12.276 1.00 82.12 72 VAL A N 1
ATOM 569 C CA . VAL A 1 72 ? 16.026 -3.956 -10.820 1.00 82.12 72 VAL A CA 1
ATOM 570 C C . VAL A 1 72 ? 16.701 -2.671 -10.320 1.00 82.12 72 VAL A C 1
ATOM 572 O O . VAL A 1 72 ? 16.119 -1.911 -9.553 1.00 82.12 72 VAL A O 1
ATOM 575 N N . CYS A 1 73 ? 17.900 -2.374 -10.827 1.00 86.31 73 CYS A N 1
ATOM 576 C CA . CYS A 1 73 ? 18.651 -1.178 -10.447 1.00 86.31 73 CYS A CA 1
ATOM 577 C C . CYS A 1 73 ? 17.984 0.139 -10.901 1.00 86.31 73 CYS A C 1
ATOM 579 O O . CYS A 1 73 ? 18.142 1.161 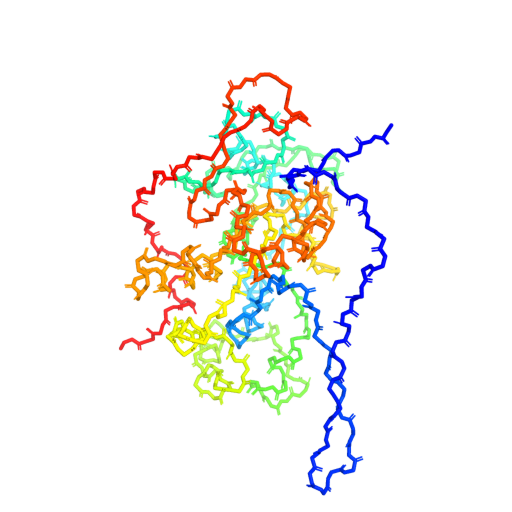-10.238 1.00 86.31 73 CYS A O 1
ATOM 581 N N . GLU A 1 74 ? 17.225 0.140 -12.005 1.00 87.56 74 GLU A N 1
ATOM 582 C CA . GLU A 1 74 ? 16.439 1.308 -12.435 1.00 87.56 74 GLU A CA 1
ATOM 583 C C . GLU A 1 74 ? 15.274 1.573 -11.483 1.00 87.56 74 GLU A C 1
ATOM 585 O O . GLU A 1 74 ? 14.927 2.720 -11.201 1.00 87.56 74 GLU A O 1
ATOM 590 N N . LEU A 1 75 ? 14.692 0.499 -10.962 1.00 83.19 75 LEU A N 1
ATOM 591 C CA . LEU A 1 75 ? 13.552 0.543 -10.061 1.00 83.19 75 LEU A CA 1
ATOM 592 C C . LEU A 1 75 ? 14.001 0.960 -8.658 1.00 83.19 75 LEU A C 1
ATOM 594 O O . LEU A 1 75 ? 13.359 1.806 -8.045 1.00 83.19 75 LEU A O 1
ATOM 598 N N . ASP A 1 76 ? 15.164 0.483 -8.211 1.00 80.62 76 ASP A N 1
ATOM 599 C CA . ASP A 1 76 ? 15.879 1.006 -7.042 1.00 80.62 76 ASP A CA 1
ATOM 600 C C . ASP A 1 76 ? 16.153 2.504 -7.136 1.00 80.62 76 ASP A C 1
ATOM 602 O O . ASP A 1 76 ? 15.918 3.256 -6.186 1.00 80.62 76 ASP A O 1
ATOM 606 N N . PHE A 1 77 ? 16.666 2.946 -8.284 1.00 85.06 77 PHE A N 1
ATOM 607 C CA . PHE A 1 77 ? 16.953 4.351 -8.525 1.00 85.06 77 PHE A CA 1
ATOM 608 C C . PHE A 1 77 ? 15.683 5.205 -8.403 1.00 85.06 77 PHE A C 1
ATOM 610 O O . PHE A 1 77 ? 15.682 6.201 -7.681 1.00 85.06 77 PHE A O 1
ATOM 617 N N . LEU A 1 78 ? 14.582 4.777 -9.028 1.00 83.38 78 LEU A N 1
ATOM 618 C CA . LEU A 1 78 ? 13.285 5.450 -8.928 1.00 83.38 78 LEU A CA 1
ATOM 619 C C . LEU A 1 78 ? 12.729 5.470 -7.497 1.00 83.38 78 LEU A C 1
ATOM 621 O O . LEU A 1 78 ? 12.217 6.502 -7.064 1.00 83.38 78 LEU A O 1
ATOM 625 N N . THR A 1 79 ? 12.876 4.381 -6.737 1.00 79.38 79 THR A N 1
ATOM 626 C CA . THR A 1 79 ? 12.507 4.337 -5.313 1.00 79.38 79 THR A CA 1
ATOM 627 C C . THR A 1 79 ? 13.285 5.375 -4.506 1.00 79.38 79 THR A C 1
ATOM 629 O O . THR A 1 79 ? 12.697 6.107 -3.711 1.00 79.38 79 THR A O 1
ATOM 632 N N . ASN A 1 80 ? 14.598 5.486 -4.727 1.00 83.19 80 ASN A N 1
ATOM 633 C CA . ASN A 1 80 ? 15.437 6.461 -4.027 1.00 83.19 80 ASN A CA 1
ATOM 634 C C . ASN A 1 80 ? 15.071 7.905 -4.381 1.00 83.19 80 ASN A C 1
ATOM 636 O O . ASN A 1 80 ? 15.026 8.752 -3.492 1.00 83.19 80 ASN A O 1
ATOM 640 N N . GLU A 1 81 ? 14.778 8.188 -5.651 1.00 84.81 81 GLU A N 1
ATOM 641 C CA . GLU A 1 81 ? 14.321 9.514 -6.079 1.00 84.81 81 GLU A CA 1
ATOM 642 C C . GLU A 1 81 ? 12.965 9.871 -5.450 1.00 84.81 81 GLU A C 1
ATOM 644 O O . GLU A 1 81 ? 12.771 11.007 -5.016 1.00 84.81 81 GLU A O 1
ATOM 649 N N . ALA A 1 82 ? 12.046 8.905 -5.335 1.00 81.31 82 ALA A N 1
ATOM 650 C CA . ALA A 1 82 ? 10.774 9.106 -4.649 1.00 81.31 82 ALA A CA 1
ATOM 651 C C . ALA A 1 82 ? 10.971 9.375 -3.146 1.00 81.31 82 ALA A C 1
ATOM 653 O O . ALA A 1 82 ? 10.401 10.330 -2.620 1.00 81.31 82 ALA A O 1
ATOM 654 N N . ILE A 1 83 ? 11.811 8.593 -2.457 1.00 79.69 83 ILE A N 1
ATOM 655 C CA . ILE A 1 83 ? 12.146 8.829 -1.043 1.00 79.69 83 ILE A CA 1
ATOM 656 C C . ILE A 1 83 ? 12.752 10.226 -0.880 1.00 79.69 83 ILE A C 1
ATOM 658 O O . ILE A 1 83 ? 12.233 11.013 -0.098 1.00 79.69 83 ILE A O 1
ATOM 662 N N . ALA A 1 84 ? 13.758 10.591 -1.679 1.00 85.56 84 ALA A N 1
ATOM 663 C CA . ALA A 1 84 ? 14.391 11.911 -1.617 1.00 85.56 84 ALA A CA 1
ATOM 664 C C . ALA A 1 84 ? 13.407 13.075 -1.853 1.00 85.56 84 ALA A C 1
ATOM 666 O O . ALA A 1 84 ? 13.614 14.180 -1.353 1.00 85.56 84 ALA A O 1
ATOM 667 N N . TYR A 1 85 ? 12.329 12.833 -2.601 1.00 82.06 85 TYR A N 1
ATOM 668 C CA . TYR A 1 85 ? 11.286 13.814 -2.884 1.00 82.06 85 TYR A CA 1
ATOM 669 C C . TYR A 1 85 ? 10.254 13.978 -1.751 1.00 82.06 85 TYR A C 1
ATOM 671 O O . TYR A 1 85 ? 9.726 15.079 -1.546 1.00 82.06 85 TYR A O 1
ATOM 679 N N . TYR A 1 86 ? 9.930 12.899 -1.035 1.00 80.81 86 TYR A N 1
ATOM 680 C CA . TYR A 1 86 ? 8.877 12.891 -0.013 1.00 80.81 86 TYR A CA 1
ATOM 681 C C . TYR A 1 86 ? 9.395 12.950 1.426 1.00 80.81 86 TYR A C 1
ATOM 683 O O . TYR A 1 86 ? 8.757 13.602 2.249 1.00 80.81 86 TYR A O 1
ATOM 691 N N . ASP A 1 87 ? 10.518 12.300 1.723 1.00 84.62 87 ASP A N 1
ATOM 692 C CA . ASP A 1 87 ? 11.101 12.164 3.066 1.00 84.62 87 ASP A CA 1
ATOM 693 C C . ASP A 1 87 ? 11.237 13.527 3.780 1.00 84.62 87 ASP A C 1
ATOM 695 O O . ASP A 1 87 ? 10.596 13.705 4.816 1.00 84.62 87 ASP A O 1
ATOM 699 N N . PRO A 1 88 ? 11.815 14.587 3.166 1.00 89.00 88 PRO A N 1
ATOM 700 C CA . PRO A 1 88 ? 11.977 15.878 3.844 1.00 89.00 88 PRO A CA 1
ATOM 701 C C . PRO A 1 88 ? 10.672 16.588 4.260 1.00 89.00 88 PRO A C 1
ATOM 703 O O . PRO A 1 88 ? 10.719 17.585 4.983 1.00 89.00 88 PRO A O 1
ATOM 706 N N . ARG A 1 89 ? 9.492 16.153 3.788 1.00 84.50 89 ARG A N 1
ATOM 707 C CA . ARG A 1 89 ? 8.215 16.875 3.970 1.00 84.50 89 ARG A CA 1
ATOM 708 C C . ARG A 1 89 ? 7.665 16.842 5.390 1.00 84.50 89 ARG A C 1
ATOM 710 O O . ARG A 1 89 ? 6.802 17.659 5.710 1.00 84.50 89 ARG A O 1
ATOM 717 N N . ASN A 1 90 ? 8.088 15.896 6.222 1.00 81.31 90 ASN A N 1
ATOM 718 C CA . ASN A 1 90 ? 7.732 15.885 7.644 1.00 81.31 90 ASN A CA 1
ATOM 719 C C . ASN A 1 90 ? 8.726 16.700 8.500 1.00 81.31 90 ASN A C 1
ATOM 721 O O . ASN A 1 90 ? 8.490 16.845 9.697 1.00 81.31 90 ASN A O 1
ATOM 725 N N . GLY A 1 91 ? 9.806 17.229 7.902 1.00 86.31 91 GLY A N 1
ATOM 726 C CA . GLY A 1 91 ? 10.888 17.943 8.586 1.00 86.31 91 GLY A CA 1
ATOM 727 C C . GLY A 1 91 ? 12.085 17.074 8.999 1.00 86.31 91 GLY A C 1
ATOM 728 O O . GLY A 1 91 ? 12.997 17.589 9.643 1.00 86.31 91 GLY A O 1
ATOM 729 N N . VAL A 1 92 ? 12.100 15.788 8.641 1.00 88.88 92 VAL A N 1
ATOM 730 C CA . VAL A 1 92 ? 13.166 14.814 8.928 1.00 88.88 92 VAL A CA 1
ATOM 731 C C . VAL A 1 92 ? 13.612 14.166 7.616 1.00 88.88 92 VAL A C 1
ATOM 733 O O . VAL A 1 92 ? 12.853 14.114 6.660 1.00 88.88 92 VAL A O 1
ATOM 736 N N . VAL A 1 93 ? 14.872 13.737 7.548 1.00 90.50 93 VAL A N 1
ATOM 737 C CA . VAL A 1 93 ? 15.398 12.931 6.439 1.00 90.50 93 VAL A CA 1
ATOM 738 C C . VAL A 1 93 ? 15.965 11.656 7.047 1.00 90.50 93 VAL A C 1
ATOM 740 O O . VAL A 1 93 ? 17.101 11.648 7.526 1.00 90.50 93 VAL A O 1
ATOM 743 N N . ASP A 1 94 ? 15.144 10.614 7.115 1.00 85.88 94 ASP A N 1
ATOM 744 C CA . ASP A 1 94 ? 15.466 9.328 7.753 1.00 85.88 94 ASP A CA 1
ATOM 745 C C . ASP A 1 94 ? 15.200 8.117 6.841 1.00 85.88 94 ASP A C 1
ATOM 747 O O . ASP A 1 94 ? 15.385 6.966 7.244 1.00 85.88 94 ASP A O 1
ATOM 751 N N . GLY A 1 95 ? 14.823 8.369 5.587 1.00 80.75 95 GLY A N 1
ATOM 752 C CA . GLY A 1 95 ? 14.437 7.353 4.620 1.00 80.75 95 GLY A CA 1
ATOM 753 C C . GLY A 1 95 ? 12.998 6.856 4.784 1.00 80.75 95 GLY A C 1
ATOM 754 O O . GLY A 1 95 ? 12.628 5.894 4.103 1.00 80.75 95 GLY A O 1
ATOM 755 N N . LEU A 1 96 ? 12.180 7.470 5.649 1.00 79.69 96 LEU A N 1
ATOM 756 C CA . LEU A 1 96 ? 10.786 7.097 5.886 1.00 79.69 96 LEU A CA 1
ATOM 757 C C . LEU A 1 96 ? 9.821 8.162 5.360 1.00 79.69 96 LEU A C 1
ATOM 759 O O . LEU A 1 96 ? 9.719 9.286 5.846 1.00 79.69 96 LEU A O 1
ATOM 763 N N . ILE A 1 97 ? 8.977 7.759 4.417 1.00 77.81 97 ILE A N 1
ATOM 764 C CA . ILE A 1 97 ? 7.908 8.609 3.914 1.00 77.81 97 ILE A CA 1
ATOM 765 C C . ILE A 1 97 ? 6.766 8.624 4.934 1.00 77.81 97 ILE A C 1
ATOM 767 O O . ILE A 1 97 ? 5.964 7.696 5.011 1.00 77.81 97 ILE A O 1
ATOM 771 N N . SER A 1 98 ? 6.681 9.716 5.696 1.00 77.62 98 SER A N 1
ATOM 772 C CA . SER A 1 98 ? 5.609 9.952 6.682 1.00 77.62 98 SER A CA 1
ATOM 773 C C . SER A 1 98 ? 4.615 11.040 6.273 1.00 77.62 98 SER A C 1
ATOM 775 O O . SER A 1 98 ? 3.627 11.269 6.971 1.00 77.62 98 SER A O 1
ATOM 777 N N . ASN A 1 99 ? 4.887 11.733 5.163 1.00 76.19 99 ASN A N 1
ATOM 778 C CA . ASN A 1 99 ? 4.031 12.778 4.614 1.00 76.19 99 ASN A CA 1
ATOM 779 C C . ASN A 1 99 ? 4.039 12.743 3.076 1.00 76.19 99 ASN A C 1
ATOM 781 O O . ASN A 1 99 ? 4.991 13.188 2.438 1.00 76.19 99 ASN A O 1
ATOM 785 N N . MET A 1 100 ? 2.949 12.259 2.473 1.00 72.00 100 MET A N 1
ATOM 786 C CA . MET A 1 100 ? 2.738 12.303 1.011 1.00 72.00 100 MET A CA 1
ATOM 787 C C . MET A 1 100 ? 1.740 13.382 0.579 1.00 72.00 100 MET A C 1
ATOM 789 O O . MET A 1 100 ? 1.271 13.377 -0.559 1.00 72.00 100 MET A O 1
ATOM 793 N N . GLY A 1 101 ? 1.383 14.310 1.470 1.00 70.06 101 GLY A N 1
ATOM 794 C CA . GLY A 1 101 ? 0.555 15.461 1.118 1.00 70.06 101 GLY A CA 1
ATOM 795 C C . GLY A 1 101 ? 1.266 16.381 0.123 1.00 70.06 101 GLY A C 1
ATOM 796 O O . GLY A 1 101 ? 2.490 16.487 0.140 1.00 70.06 101 GLY A O 1
ATOM 797 N N . GLY A 1 102 ? 0.507 17.061 -0.741 1.00 69.81 102 GLY A N 1
ATOM 798 C CA . GLY A 1 102 ? 1.036 17.964 -1.771 1.00 69.81 102 GLY A CA 1
ATOM 799 C C . GLY A 1 102 ? 1.132 17.329 -3.161 1.00 69.81 102 GLY A C 1
ATOM 800 O O . GLY A 1 102 ? 0.331 16.467 -3.518 1.00 69.81 102 GLY A O 1
ATOM 801 N N . SER A 1 103 ? 2.090 17.787 -3.972 1.00 70.75 103 SER A N 1
ATOM 802 C CA . SER A 1 103 ? 2.312 17.274 -5.330 1.00 70.75 103 SER A CA 1
ATOM 803 C C . SER A 1 103 ? 2.916 15.871 -5.323 1.00 70.75 103 SER A C 1
ATOM 805 O O . SER A 1 103 ? 3.718 15.534 -4.441 1.00 70.75 103 SER A O 1
ATOM 807 N N . ASN A 1 104 ? 2.546 15.080 -6.332 1.00 73.56 104 ASN A N 1
ATOM 808 C CA . ASN A 1 104 ? 3.059 13.729 -6.523 1.00 73.56 104 ASN A CA 1
ATOM 809 C C . ASN A 1 104 ? 4.417 13.735 -7.226 1.00 73.56 104 ASN A C 1
ATOM 811 O O . ASN A 1 104 ? 4.664 14.575 -8.092 1.00 73.56 104 ASN A O 1
ATOM 815 N N . TYR A 1 105 ? 5.263 12.774 -6.863 1.00 74.88 105 TYR A N 1
ATOM 816 C CA . TYR A 1 105 ? 6.468 12.452 -7.612 1.00 74.88 105 TYR A CA 1
ATOM 817 C C . TYR A 1 105 ? 6.078 11.911 -8.991 1.00 74.88 105 TYR A C 1
ATOM 819 O O . TYR A 1 105 ? 5.217 11.037 -9.094 1.00 74.88 105 TYR A O 1
ATOM 827 N N . ASP A 1 106 ? 6.708 12.441 -10.036 1.00 77.69 106 ASP A N 1
ATOM 828 C CA . ASP A 1 106 ? 6.536 11.982 -11.411 1.00 77.69 106 ASP A CA 1
ATOM 829 C C . ASP A 1 106 ? 7.832 11.287 -11.872 1.00 77.69 106 ASP A C 1
ATOM 831 O O . ASP A 1 106 ? 8.849 11.972 -12.058 1.00 77.69 106 ASP A O 1
ATOM 835 N N . PRO A 1 107 ? 7.827 9.952 -12.073 1.00 80.25 107 PRO A N 1
ATOM 836 C CA . PRO A 1 107 ? 9.021 9.201 -12.458 1.00 80.25 107 PRO A CA 1
ATOM 837 C C . PRO A 1 107 ? 9.545 9.573 -13.853 1.00 80.25 107 PRO A C 1
ATOM 839 O O . PRO A 1 107 ? 10.700 9.295 -14.163 1.00 80.25 107 PRO A O 1
ATOM 842 N N . TYR A 1 108 ? 8.757 10.238 -14.706 1.00 85.38 108 TYR A N 1
ATOM 843 C CA . TYR A 1 108 ? 9.247 10.698 -16.008 1.00 85.38 108 TYR A CA 1
ATOM 844 C C . TYR A 1 108 ? 10.220 11.877 -15.895 1.00 85.38 108 TYR A C 1
ATOM 846 O O . TYR A 1 108 ? 11.043 12.083 -16.788 1.00 85.38 108 TYR A O 1
ATOM 854 N N . THR A 1 109 ? 10.187 12.623 -14.786 1.00 88.69 109 THR A N 1
ATOM 855 C CA . THR A 1 109 ? 11.092 13.764 -14.549 1.00 88.69 109 THR A CA 1
ATOM 856 C C . THR A 1 109 ? 12.553 13.352 -14.351 1.00 88.69 109 THR A C 1
ATOM 858 O O . THR A 1 109 ? 13.451 14.192 -14.427 1.00 88.69 109 THR A O 1
ATOM 861 N N . THR A 1 110 ? 12.810 12.064 -14.112 1.00 89.31 110 THR A N 1
ATOM 862 C CA . THR A 1 110 ? 14.145 11.512 -13.849 1.00 89.31 110 THR A CA 1
ATOM 863 C C . THR A 1 110 ? 14.688 10.672 -15.003 1.00 89.31 110 THR A C 1
ATOM 865 O O . THR A 1 110 ? 15.835 10.227 -14.950 1.00 89.31 110 THR A O 1
ATOM 868 N N . VAL A 1 111 ? 13.920 10.496 -16.082 1.00 93.12 111 VAL A N 1
ATOM 869 C CA . VAL A 1 111 ? 14.375 9.804 -17.296 1.00 93.12 111 VAL A CA 1
ATOM 870 C C . VAL A 1 111 ? 15.627 10.494 -17.850 1.00 93.12 111 VAL A C 1
ATOM 872 O O . VAL A 1 111 ? 15.729 11.720 -17.853 1.00 93.12 111 VAL A O 1
ATOM 875 N N . LYS A 1 112 ? 16.597 9.698 -18.319 1.00 95.81 112 LYS A N 1
ATOM 876 C CA . LYS A 1 112 ? 17.958 10.114 -18.722 1.00 95.81 112 LYS A CA 1
ATOM 877 C C . LYS A 1 112 ? 18.906 10.534 -17.592 1.00 95.81 112 LYS A C 1
ATOM 879 O O . LYS A 1 112 ? 20.091 10.708 -17.883 1.00 95.81 112 LYS A O 1
ATOM 884 N N . LYS A 1 113 ? 18.470 10.658 -16.329 1.00 97.00 113 LYS A N 1
ATOM 885 C CA . LYS A 1 113 ? 19.427 10.778 -15.214 1.00 97.00 113 LYS A CA 1
ATOM 886 C C . LYS A 1 113 ? 20.291 9.520 -15.150 1.00 97.00 113 LYS A C 1
ATOM 888 O O . LYS A 1 113 ? 19.809 8.416 -15.403 1.00 97.00 113 LYS A O 1
ATOM 893 N N . THR A 1 114 ? 21.568 9.693 -14.829 1.00 97.44 114 THR A N 1
ATOM 894 C CA . THR A 1 114 ? 22.545 8.602 -14.799 1.00 97.44 114 THR A CA 1
ATOM 895 C C . THR A 1 114 ? 22.823 8.127 -13.383 1.00 97.44 114 THR A C 1
ATOM 897 O O . THR A 1 114 ? 22.992 8.951 -12.487 1.00 97.44 114 THR A O 1
ATOM 900 N N . PHE A 1 115 ? 22.956 6.818 -13.202 1.00 95.69 115 PHE A N 1
ATOM 901 C CA . PHE A 1 115 ? 23.277 6.190 -11.921 1.00 95.69 115 PHE A CA 1
ATOM 902 C C . PHE A 1 115 ? 24.093 4.908 -12.137 1.00 95.69 115 PHE A C 1
ATOM 904 O O . PHE A 1 115 ? 24.119 4.357 -13.241 1.00 95.69 115 PHE A O 1
ATOM 911 N N . ILE A 1 116 ? 24.788 4.446 -11.095 1.00 96.38 116 ILE A N 1
ATOM 912 C CA . ILE A 1 116 ? 25.519 3.174 -11.123 1.00 96.38 116 ILE A CA 1
ATOM 913 C C . ILE A 1 116 ? 24.503 2.045 -10.958 1.00 96.38 116 ILE A C 1
ATOM 915 O O . ILE A 1 116 ? 23.814 1.970 -9.947 1.00 96.38 116 ILE A O 1
ATOM 919 N N . CYS A 1 117 ? 24.399 1.177 -11.961 1.00 94.19 117 CYS A N 1
ATOM 920 C CA . CYS A 1 117 ? 23.589 -0.026 -11.871 1.00 94.19 117 CYS A CA 1
ATOM 921 C C . CYS A 1 117 ? 24.464 -1.182 -11.386 1.00 94.19 117 CYS A C 1
ATOM 923 O O . CYS A 1 117 ? 25.244 -1.731 -12.168 1.00 94.19 117 CYS A O 1
ATOM 925 N N . ASP A 1 118 ? 24.312 -1.569 -10.119 1.00 86.81 118 ASP A N 1
ATOM 926 C CA . ASP A 1 118 ? 25.151 -2.591 -9.478 1.00 86.81 118 ASP A CA 1
ATOM 927 C C . ASP A 1 118 ? 25.118 -3.931 -10.224 1.00 86.81 118 ASP A C 1
ATOM 929 O O . ASP A 1 118 ? 26.159 -4.541 -10.458 1.00 86.81 118 ASP A O 1
ATOM 933 N N . SER A 1 119 ? 23.939 -4.341 -10.707 1.00 87.44 119 SER A N 1
ATOM 934 C CA . SER A 1 119 ? 23.777 -5.587 -11.476 1.00 87.44 119 SER A CA 1
ATOM 935 C C . SER A 1 119 ? 24.561 -5.620 -12.796 1.00 87.44 119 SER A C 1
ATOM 937 O O . SER A 1 11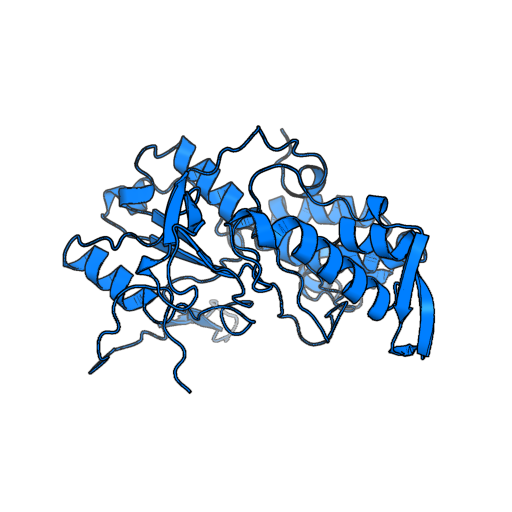9 ? 24.890 -6.698 -13.286 1.00 87.44 119 SER A O 1
ATOM 939 N N . LEU A 1 120 ? 24.885 -4.455 -13.367 1.00 92.81 120 LEU A N 1
ATOM 940 C CA . LEU A 1 120 ? 25.667 -4.329 -14.601 1.00 92.81 120 LEU A CA 1
ATOM 941 C C . LEU A 1 120 ? 27.086 -3.799 -14.358 1.00 92.81 120 LEU A C 1
ATOM 943 O O . LEU A 1 120 ? 27.859 -3.695 -15.311 1.00 92.81 120 LEU A O 1
ATOM 947 N N . ASN A 1 121 ? 27.406 -3.418 -13.118 1.00 94.06 121 ASN A N 1
ATOM 948 C CA . ASN A 1 121 ? 28.652 -2.771 -12.716 1.00 94.06 121 ASN A CA 1
ATOM 949 C C . ASN A 1 121 ? 29.072 -1.609 -13.643 1.00 94.06 121 ASN A C 1
ATOM 951 O O . ASN A 1 121 ? 30.234 -1.472 -14.029 1.00 94.06 121 ASN A O 1
ATOM 955 N N . ARG A 1 122 ? 28.103 -0.790 -14.069 1.00 96.38 122 ARG A N 1
ATOM 956 C CA . ARG A 1 122 ? 28.348 0.370 -14.937 1.00 96.38 122 ARG A CA 1
ATOM 957 C C . ARG A 1 122 ? 27.318 1.464 -14.715 1.00 96.38 122 ARG A C 1
ATOM 959 O O . ARG A 1 122 ? 26.197 1.201 -14.280 1.00 96.38 122 ARG A O 1
ATOM 966 N N . THR A 1 123 ? 27.681 2.681 -15.098 1.00 97.69 123 THR A N 1
ATOM 967 C CA . THR A 1 123 ? 26.735 3.794 -15.163 1.00 97.69 123 THR A CA 1
ATOM 968 C C . THR A 1 123 ? 25.792 3.608 -16.346 1.00 97.69 123 THR A C 1
ATOM 970 O O . THR A 1 123 ? 26.238 3.427 -17.481 1.00 97.69 123 THR A O 1
ATOM 973 N N . ILE A 1 124 ? 24.491 3.674 -16.083 1.00 97.25 124 ILE A N 1
ATOM 974 C CA . ILE A 1 124 ? 23.440 3.692 -17.104 1.00 97.25 124 ILE A CA 1
ATOM 975 C C . ILE A 1 124 ? 22.564 4.929 -16.915 1.00 97.25 124 ILE A C 1
ATOM 977 O O . ILE A 1 124 ? 22.596 5.565 -15.863 1.00 97.25 124 ILE A O 1
ATOM 981 N N . ALA A 1 125 ? 21.798 5.281 -17.942 1.00 97.75 125 ALA A N 1
ATOM 982 C CA . ALA A 1 125 ? 20.759 6.297 -17.850 1.00 97.75 125 ALA A CA 1
ATOM 983 C C . ALA A 1 125 ? 19.404 5.621 -17.611 1.00 97.75 125 ALA A C 1
ATOM 985 O O . ALA A 1 125 ? 19.133 4.590 -18.228 1.00 97.75 125 ALA A O 1
ATOM 986 N N . LEU A 1 126 ? 18.559 6.207 -16.760 1.00 95.06 126 LEU A N 1
ATOM 987 C CA . LEU A 1 126 ? 17.213 5.697 -16.508 1.00 95.06 126 LEU A CA 1
ATOM 988 C C . LEU A 1 126 ? 16.401 5.650 -17.809 1.00 95.06 126 LEU A C 1
ATOM 990 O O . LEU A 1 126 ? 16.281 6.667 -18.508 1.00 95.06 126 LEU A O 1
ATOM 994 N N . SER A 1 127 ? 15.836 4.484 -18.116 1.00 95.44 127 SER A N 1
ATOM 995 C CA . SER A 1 127 ? 15.024 4.270 -19.308 1.00 95.44 127 SER A CA 1
ATOM 996 C C . SER A 1 127 ? 13.605 4.823 -19.163 1.00 95.44 127 SER A C 1
ATOM 998 O O . SER A 1 127 ? 13.031 4.915 -18.077 1.00 95.44 127 SER A O 1
ATOM 1000 N N . GLN A 1 128 ? 12.996 5.132 -20.310 1.00 94.00 128 GLN A N 1
ATOM 1001 C CA . GLN A 1 128 ? 11.571 5.458 -20.386 1.00 94.00 128 GLN A CA 1
ATOM 1002 C C . GLN A 1 128 ? 10.695 4.279 -19.926 1.00 94.00 128 GLN A C 1
ATOM 1004 O O . GLN A 1 128 ? 9.642 4.496 -19.333 1.00 94.00 128 GLN A O 1
ATOM 1009 N N . GLY A 1 129 ? 11.131 3.039 -20.187 1.00 88.75 129 GLY A N 1
ATOM 1010 C CA . GLY A 1 129 ? 10.414 1.826 -19.796 1.00 88.75 129 GLY A CA 1
ATOM 1011 C C . GLY A 1 129 ? 10.322 1.664 -18.279 1.00 88.75 129 GLY A C 1
ATOM 1012 O O . GLY A 1 129 ? 9.251 1.348 -17.769 1.00 88.75 129 GLY A O 1
ATOM 1013 N N . ALA A 1 130 ? 11.401 1.961 -17.547 1.00 86.44 130 ALA A N 1
ATOM 1014 C CA . ALA A 1 130 ? 11.387 1.954 -16.086 1.00 86.44 130 ALA A CA 1
ATOM 1015 C C . ALA A 1 130 ? 10.386 2.965 -15.516 1.00 86.44 130 ALA A C 1
ATOM 1017 O O . ALA A 1 130 ? 9.535 2.598 -14.707 1.00 86.44 130 ALA A O 1
ATOM 1018 N N . ALA A 1 131 ? 10.414 4.209 -16.005 1.00 84.81 131 ALA A N 1
ATOM 1019 C CA . ALA A 1 131 ? 9.461 5.234 -15.582 1.00 84.81 131 ALA A CA 1
ATOM 1020 C C . ALA A 1 131 ? 8.003 4.854 -15.907 1.00 84.81 131 ALA A C 1
ATOM 1022 O O . ALA A 1 131 ? 7.118 5.056 -15.075 1.00 84.81 131 ALA A O 1
ATOM 1023 N N . LEU A 1 132 ? 7.760 4.251 -17.078 1.00 84.56 132 LEU A N 1
ATOM 1024 C CA . LEU A 1 132 ? 6.442 3.765 -17.493 1.00 84.56 132 LEU A CA 1
ATOM 1025 C C . LEU A 1 132 ? 5.886 2.715 -16.525 1.00 84.56 132 LEU A C 1
ATOM 1027 O O . LEU A 1 132 ? 4.759 2.860 -16.049 1.00 84.56 132 LEU A O 1
ATOM 1031 N N . ILE A 1 133 ? 6.670 1.680 -16.214 1.00 79.88 133 ILE A N 1
ATOM 1032 C CA . ILE A 1 133 ? 6.238 0.601 -15.318 1.00 79.88 133 ILE A CA 1
ATOM 1033 C C . ILE A 1 133 ? 6.059 1.106 -13.885 1.00 79.88 133 ILE A C 1
ATOM 1035 O O . ILE A 1 133 ? 5.055 0.775 -13.258 1.00 79.88 133 ILE A O 1
ATOM 1039 N N . THR A 1 134 ? 6.957 1.957 -13.379 1.00 75.94 134 THR A N 1
ATOM 1040 C CA . THR A 1 134 ? 6.807 2.567 -12.047 1.00 75.94 134 THR A CA 1
ATOM 1041 C C . THR A 1 134 ? 5.562 3.448 -11.953 1.00 75.94 134 THR A C 1
ATOM 1043 O O . THR A 1 134 ? 4.872 3.407 -10.940 1.00 75.94 134 THR A O 1
ATOM 1046 N N . ASN A 1 135 ? 5.225 4.205 -13.001 1.00 75.06 135 ASN A N 1
ATOM 1047 C CA . ASN A 1 135 ? 4.010 5.023 -13.021 1.00 75.06 135 ASN A CA 1
ATOM 1048 C C . ASN A 1 135 ? 2.725 4.179 -13.108 1.00 75.06 135 ASN A C 1
ATOM 1050 O O . ASN A 1 135 ? 1.682 4.574 -12.590 1.00 75.06 135 ASN A O 1
ATOM 1054 N N . ALA A 1 136 ? 2.785 3.029 -13.784 1.00 68.31 136 ALA A N 1
ATOM 1055 C CA . ALA A 1 136 ? 1.650 2.123 -13.934 1.00 68.31 136 ALA A CA 1
ATOM 1056 C C . ALA A 1 136 ? 1.410 1.240 -12.696 1.00 68.31 136 ALA A C 1
ATOM 1058 O O . ALA A 1 136 ? 0.287 0.802 -12.441 1.00 68.31 136 ALA A O 1
ATOM 1059 N N . ALA A 1 137 ? 2.454 0.968 -11.917 1.00 61.22 137 ALA A N 1
ATOM 1060 C CA . ALA A 1 137 ? 2.382 0.090 -10.765 1.00 61.22 137 ALA A CA 1
ATOM 1061 C C . ALA A 1 137 ? 1.811 0.791 -9.518 1.00 61.22 137 ALA A C 1
ATOM 1063 O O . ALA A 1 137 ? 2.506 1.511 -8.811 1.00 61.22 137 ALA A O 1
ATOM 1064 N N . CYS A 1 138 ? 0.551 0.500 -9.178 1.00 50.09 138 CYS A N 1
ATOM 1065 C CA . CYS A 1 138 ? -0.017 0.795 -7.849 1.00 50.09 138 CYS A CA 1
ATOM 1066 C C . CYS A 1 138 ? 0.156 -0.382 -6.855 1.00 50.09 138 CYS A C 1
ATOM 1068 O O . CYS A 1 138 ? -0.161 -0.274 -5.671 1.00 50.09 138 CYS A O 1
ATOM 1070 N N . SER A 1 139 ? 0.603 -1.535 -7.349 1.00 47.19 139 SER A N 1
ATOM 1071 C CA . SER A 1 139 ? 0.904 -2.772 -6.626 1.00 47.19 139 SER A CA 1
ATOM 1072 C C . SER A 1 139 ? 1.779 -3.603 -7.559 1.00 47.19 139 SER A C 1
ATOM 1074 O O . SER A 1 139 ? 1.501 -3.648 -8.752 1.00 47.19 139 SER A O 1
ATOM 1076 N N . LEU A 1 140 ? 2.857 -4.196 -7.049 1.00 47.25 140 LEU A N 1
ATOM 1077 C CA . LEU A 1 140 ? 3.884 -4.863 -7.854 1.00 47.25 140 LEU A CA 1
ATOM 1078 C C . LEU A 1 140 ? 3.679 -6.372 -7.957 1.00 47.25 140 LEU A C 1
ATOM 1080 O O . LEU A 1 140 ? 4.639 -7.127 -7.974 1.00 47.25 140 LEU A O 1
ATOM 1084 N N . ALA A 1 141 ? 2.441 -6.845 -8.033 1.00 44.75 141 ALA A N 1
ATOM 1085 C CA . ALA A 1 141 ? 2.254 -8.230 -8.425 1.00 44.75 141 ALA A CA 1
ATOM 1086 C C . ALA A 1 141 ? 2.564 -8.389 -9.929 1.00 44.75 141 ALA A C 1
ATOM 1088 O O . ALA A 1 141 ? 2.262 -7.541 -10.763 1.00 44.75 141 ALA A O 1
ATOM 1089 N N . THR A 1 142 ? 3.247 -9.473 -10.271 1.00 46.81 142 THR A N 1
ATOM 1090 C CA . THR A 1 142 ? 3.462 -9.968 -11.644 1.00 46.81 142 THR A CA 1
ATOM 1091 C C . THR A 1 142 ? 3.080 -11.445 -11.697 1.00 46.81 142 THR A C 1
ATOM 1093 O O . THR A 1 142 ? 3.803 -12.257 -12.279 1.00 46.81 142 THR A O 1
ATOM 1096 N N . ALA A 1 143 ? 2.027 -11.835 -10.970 1.00 48.59 143 ALA A N 1
ATOM 1097 C CA . ALA A 1 143 ? 1.633 -13.233 -10.891 1.00 48.59 143 ALA A CA 1
ATOM 1098 C C . ALA A 1 143 ? 1.351 -13.736 -12.315 1.00 48.59 143 ALA A C 1
ATOM 1100 O O . ALA A 1 143 ? 0.391 -13.324 -12.957 1.00 48.59 143 ALA A O 1
ATOM 1101 N N . VAL A 1 144 ? 2.234 -14.605 -12.816 1.00 47.88 144 VAL A N 1
ATOM 1102 C CA . VAL A 1 144 ? 2.142 -15.213 -14.157 1.00 47.88 144 VAL A CA 1
ATOM 1103 C C . VAL A 1 144 ? 0.936 -16.160 -14.233 1.00 47.88 144 VAL A C 1
ATOM 1105 O O . VAL A 1 144 ? 0.434 -16.461 -15.311 1.00 47.88 144 VAL A O 1
ATOM 1108 N N . LYS A 1 145 ? 0.454 -16.605 -13.066 1.00 54.97 145 LYS A N 1
ATOM 1109 C CA . LYS A 1 145 ? -0.834 -17.261 -12.869 1.00 54.97 145 LYS A CA 1
ATOM 1110 C C . LYS A 1 145 ? -1.634 -16.438 -11.879 1.00 54.97 145 LYS A C 1
ATOM 1112 O O . LYS A 1 145 ? -1.454 -16.566 -10.670 1.00 54.97 145 LYS A O 1
ATOM 1117 N N . ASP A 1 146 ? -2.483 -15.572 -12.399 1.00 67.12 146 ASP A N 1
ATOM 1118 C CA . ASP A 1 146 ? -3.508 -14.947 -11.585 1.00 67.12 146 ASP A CA 1
ATOM 1119 C C . ASP A 1 146 ? -4.644 -15.970 -11.436 1.00 67.12 146 ASP A C 1
ATOM 1121 O O . ASP A 1 146 ? -5.492 -16.110 -12.313 1.00 67.12 146 ASP A O 1
ATOM 1125 N N . GLU A 1 147 ? -4.600 -16.784 -10.375 1.00 74.81 147 GLU A N 1
ATOM 1126 C CA . GLU A 1 147 ? -5.624 -17.809 -10.113 1.00 74.81 147 GLU A CA 1
ATOM 1127 C C . GLU A 1 147 ? -7.016 -17.195 -9.987 1.00 74.81 147 GLU A C 1
ATOM 1129 O O . GLU A 1 147 ? -7.993 -17.800 -10.426 1.00 74.81 147 GLU A O 1
ATOM 1134 N N . TRP A 1 148 ? -7.104 -15.978 -9.443 1.00 76.50 148 TRP A N 1
ATOM 1135 C CA . TRP A 1 148 ? -8.355 -15.239 -9.388 1.00 76.50 148 TRP A CA 1
ATOM 1136 C C . TRP A 1 148 ? -8.869 -14.964 -10.801 1.00 76.50 148 TRP A C 1
ATOM 1138 O O . TRP A 1 148 ? -10.007 -15.305 -11.130 1.00 76.50 148 TRP A O 1
ATOM 1148 N N . PHE A 1 149 ? -8.006 -14.433 -11.664 1.00 77.00 149 PHE A N 1
ATOM 1149 C CA . PHE A 1 149 ? -8.349 -14.190 -13.058 1.00 77.00 149 PHE A CA 1
ATOM 1150 C C . PHE A 1 149 ? -8.731 -15.487 -13.780 1.00 77.00 149 PHE A C 1
ATOM 1152 O O . PHE A 1 149 ? -9.797 -15.590 -14.381 1.00 77.00 149 PHE A O 1
ATOM 1159 N N . ASN A 1 150 ? -7.905 -16.521 -13.682 1.00 82.31 150 ASN A N 1
ATOM 1160 C CA . ASN A 1 150 ? -8.114 -17.762 -14.415 1.00 82.31 150 ASN A CA 1
ATOM 1161 C C . ASN A 1 150 ? -9.382 -18.497 -13.964 1.00 82.31 150 ASN A C 1
ATOM 1163 O O . ASN A 1 150 ? -10.115 -19.014 -14.803 1.00 82.31 150 ASN A O 1
ATOM 1167 N N . LEU A 1 151 ? -9.676 -18.540 -12.663 1.00 83.56 151 LEU A N 1
ATOM 1168 C CA . LEU A 1 151 ? -10.823 -19.285 -12.138 1.00 83.56 151 LEU A CA 1
ATOM 1169 C C . LEU A 1 151 ? -12.131 -18.488 -12.185 1.00 83.56 151 LEU A C 1
ATOM 1171 O O . LEU A 1 151 ? -13.161 -19.059 -12.538 1.00 83.56 151 LEU A O 1
ATOM 1175 N N . PHE A 1 152 ? -12.109 -17.196 -11.852 1.00 82.06 152 PHE A N 1
ATOM 1176 C CA . PHE A 1 152 ? -13.335 -16.407 -11.675 1.00 82.06 152 PHE A CA 1
ATOM 1177 C C . PHE A 1 152 ? -13.668 -15.536 -12.886 1.00 82.06 152 PHE A C 1
ATOM 1179 O O . PHE A 1 152 ? -14.843 -15.431 -13.245 1.00 82.06 152 PHE A O 1
ATOM 1186 N N . VAL A 1 153 ? -12.655 -14.961 -13.541 1.00 80.62 153 VAL A N 1
ATOM 1187 C CA . VAL A 1 153 ? -12.842 -14.122 -14.735 1.00 80.62 153 VAL A CA 1
ATOM 1188 C C . VAL A 1 153 ? -12.933 -14.996 -15.986 1.00 80.62 153 VAL A C 1
ATOM 1190 O O . VAL A 1 153 ? -13.988 -15.103 -16.602 1.00 80.62 153 VAL A O 1
ATOM 1193 N N . ALA A 1 154 ? -11.837 -15.670 -16.340 1.00 82.75 154 ALA A N 1
ATOM 1194 C CA . ALA A 1 154 ? -11.732 -16.459 -17.564 1.00 82.75 154 ALA A CA 1
ATOM 1195 C C . ALA A 1 154 ? -12.430 -17.825 -17.464 1.00 82.75 154 ALA A C 1
ATOM 1197 O O . ALA A 1 154 ? -12.667 -18.471 -18.486 1.00 82.75 154 ALA A O 1
ATOM 1198 N N . ARG A 1 155 ? -12.727 -18.285 -16.237 1.00 86.44 155 ARG A N 1
ATOM 1199 C CA . ARG A 1 155 ? -13.336 -19.598 -15.936 1.00 86.44 155 ARG A CA 1
ATOM 1200 C C . ARG A 1 155 ? -12.607 -20.755 -16.629 1.00 86.44 155 ARG A C 1
ATOM 1202 O O . ARG A 1 155 ? -13.202 -21.740 -17.062 1.00 86.44 155 ARG A O 1
ATOM 1209 N N . ASN A 1 156 ? -11.292 -20.614 -16.733 1.00 86.69 156 ASN A N 1
ATOM 1210 C CA . ASN A 1 156 ? -10.372 -21.529 -17.374 1.00 86.69 156 ASN A CA 1
ATOM 1211 C C . ASN A 1 156 ? -9.025 -21.456 -16.643 1.00 86.69 156 ASN A C 1
ATOM 1213 O O . ASN A 1 156 ? -8.258 -20.509 -16.806 1.00 86.69 156 ASN A O 1
ATOM 1217 N N . ILE A 1 157 ? -8.708 -22.492 -15.864 1.00 84.88 157 ILE A N 1
ATOM 1218 C CA . ILE A 1 157 ? -7.463 -22.563 -15.083 1.00 84.88 157 ILE A CA 1
ATOM 1219 C C . ILE A 1 157 ? -6.197 -22.479 -15.956 1.00 84.88 157 ILE A C 1
ATOM 1221 O O . ILE A 1 157 ? -5.146 -22.036 -15.491 1.00 84.88 157 ILE A O 1
ATOM 1225 N N . SER A 1 158 ? -6.298 -22.878 -17.227 1.00 85.81 158 SER A N 1
ATOM 1226 C CA . SER A 1 158 ? -5.218 -22.843 -18.216 1.00 85.81 158 SER A CA 1
ATOM 1227 C C . SER A 1 158 ? -5.194 -21.554 -19.043 1.00 85.81 158 SER A C 1
ATOM 1229 O O . SER A 1 158 ? -4.437 -21.479 -20.011 1.00 85.81 158 SER A O 1
ATOM 1231 N N . PHE A 1 159 ? -6.008 -20.552 -18.697 1.00 85.19 159 PHE A N 1
ATOM 1232 C CA . PHE A 1 159 ? -6.014 -19.266 -19.383 1.00 85.19 159 PHE A CA 1
ATOM 1233 C C . PHE A 1 159 ? -4.645 -18.581 -19.280 1.00 85.19 159 PHE A C 1
ATOM 1235 O O . PHE A 1 159 ? -4.013 -18.554 -18.220 1.00 85.19 159 PHE A O 1
ATOM 1242 N N . ASN A 1 160 ? -4.175 -18.042 -20.403 1.00 84.12 160 ASN A N 1
ATOM 1243 C CA . ASN A 1 160 ? -2.913 -17.321 -20.463 1.00 84.12 160 ASN A CA 1
ATOM 1244 C C . ASN A 1 160 ? -3.149 -15.837 -20.163 1.00 84.12 160 ASN A C 1
ATOM 1246 O O . ASN A 1 160 ? -3.335 -15.046 -21.085 1.00 84.12 160 ASN A O 1
ATOM 1250 N N . THR A 1 161 ? -3.104 -15.454 -18.885 1.00 80.94 161 THR A N 1
ATOM 1251 C CA . THR A 1 161 ? -3.279 -14.056 -18.460 1.00 80.94 161 THR A CA 1
ATOM 1252 C C . THR A 1 161 ? -2.285 -13.119 -19.147 1.00 80.94 161 THR A C 1
ATOM 1254 O O . THR A 1 161 ? -2.659 -12.023 -19.531 1.00 80.94 161 THR A O 1
ATOM 1257 N N . ALA A 1 162 ? -1.040 -13.549 -19.378 1.00 81.50 162 ALA A N 1
ATOM 1258 C CA . ALA A 1 162 ? -0.013 -12.718 -20.014 1.00 81.50 162 ALA A CA 1
ATOM 1259 C C . ALA A 1 162 ? -0.278 -12.427 -21.505 1.00 81.50 162 ALA A C 1
ATOM 1261 O O . ALA A 1 162 ? 0.405 -11.587 -22.084 1.00 81.50 162 ALA A O 1
ATOM 1262 N N . GLY A 1 163 ? -1.226 -13.133 -22.131 1.00 84.25 163 GLY A N 1
ATOM 1263 C CA . GLY A 1 163 ? -1.612 -12.941 -23.528 1.00 84.25 163 GLY A CA 1
ATOM 1264 C C . GLY A 1 163 ? -2.765 -11.961 -23.747 1.00 84.25 163 GLY A C 1
ATOM 1265 O O . GLY A 1 163 ? -3.124 -11.749 -24.900 1.00 84.25 163 GLY A O 1
ATOM 1266 N N . LEU A 1 164 ? -3.343 -11.396 -22.682 1.00 86.94 164 LEU A N 1
ATOM 1267 C CA . LEU A 1 164 ? -4.456 -10.450 -22.787 1.00 86.94 164 LEU A CA 1
ATOM 1268 C C . LEU A 1 164 ? -4.054 -9.202 -23.570 1.00 86.94 164 LEU A C 1
ATOM 1270 O O . LEU A 1 164 ? -2.991 -8.630 -23.315 1.00 86.94 164 LEU A O 1
ATOM 1274 N N . SER A 1 165 ? -4.927 -8.733 -24.459 1.00 90.31 165 SER A N 1
ATOM 1275 C CA . SER A 1 165 ? -4.862 -7.368 -24.981 1.00 90.31 165 SER A CA 1
ATOM 1276 C C . SER A 1 165 ? -5.256 -6.353 -23.900 1.00 90.31 165 SER A C 1
ATOM 1278 O O . SER A 1 165 ? -5.786 -6.703 -22.841 1.00 90.31 165 SER A O 1
ATOM 1280 N N . HIS A 1 166 ? -4.987 -5.073 -24.164 1.00 88.88 166 HIS A N 1
ATOM 1281 C CA . HIS A 1 166 ? -5.411 -3.994 -23.277 1.00 88.88 166 HIS A CA 1
ATOM 1282 C C . HIS A 1 166 ? -6.936 -3.959 -23.125 1.00 88.88 166 HIS A C 1
ATOM 1284 O O . HIS A 1 166 ? -7.450 -3.908 -22.011 1.00 88.88 166 HIS A O 1
ATOM 1290 N N . GLU A 1 167 ? -7.646 -4.077 -24.244 1.00 90.75 167 GLU A N 1
ATOM 1291 C CA . GLU A 1 167 ? -9.105 -4.061 -24.318 1.00 90.75 167 GLU A CA 1
ATOM 1292 C C . GLU A 1 167 ? -9.723 -5.266 -23.600 1.00 90.75 167 GLU A C 1
ATOM 1294 O O . GLU A 1 167 ? -10.666 -5.099 -22.828 1.00 90.75 167 GLU A O 1
ATOM 1299 N N . GLU A 1 168 ? -9.164 -6.466 -23.793 1.00 88.81 168 GLU A N 1
ATOM 1300 C CA . GLU A 1 168 ? -9.628 -7.675 -23.103 1.00 88.81 168 GLU A CA 1
ATOM 1301 C C . GLU A 1 168 ? -9.471 -7.535 -21.584 1.00 88.81 168 GLU A C 1
ATOM 1303 O O . GLU A 1 168 ? -10.396 -7.839 -20.829 1.00 88.81 168 GLU A O 1
ATOM 1308 N N . TYR A 1 169 ? -8.322 -7.035 -21.113 1.00 87.19 169 TYR A N 1
ATOM 1309 C CA . TYR A 1 169 ? -8.111 -6.780 -19.688 1.00 87.19 169 TYR A CA 1
ATOM 1310 C C . TYR A 1 169 ? -9.127 -5.774 -19.129 1.00 87.19 169 TYR A C 1
ATOM 1312 O O . TYR A 1 169 ? -9.676 -6.008 -18.051 1.00 87.19 169 TYR A O 1
ATOM 1320 N N . GLU A 1 170 ? -9.391 -4.670 -19.833 1.00 86.94 170 GLU A N 1
ATOM 1321 C CA . GLU A 1 170 ? -10.359 -3.662 -19.388 1.00 86.94 170 GLU A CA 1
ATOM 1322 C C . GLU A 1 170 ? -11.786 -4.215 -19.321 1.00 86.94 170 GLU A C 1
ATOM 1324 O O . GLU A 1 170 ? -12.500 -3.960 -18.347 1.00 86.94 170 GLU A O 1
ATOM 1329 N N . GLU A 1 171 ? -12.203 -5.001 -20.314 1.00 87.44 171 GLU A N 1
ATOM 1330 C CA . GLU A 1 171 ? -13.508 -5.662 -20.312 1.00 87.44 171 GLU A CA 1
ATOM 1331 C C . GLU A 1 171 ? -13.644 -6.577 -19.090 1.00 87.44 171 GLU A C 1
ATOM 1333 O O . GLU A 1 171 ? -14.563 -6.424 -18.281 1.00 87.44 171 GLU A O 1
ATOM 1338 N N . PHE A 1 172 ? -12.670 -7.461 -18.882 1.00 83.75 172 PHE A N 1
ATOM 1339 C CA . PHE A 1 172 ? -12.641 -8.364 -17.738 1.00 83.75 172 PHE A CA 1
ATOM 1340 C C . PHE A 1 172 ? -12.624 -7.636 -16.390 1.00 83.75 172 PHE A C 1
ATOM 1342 O O . PHE A 1 172 ? -13.350 -8.007 -15.459 1.00 83.75 172 PHE A O 1
ATOM 1349 N N . PHE A 1 173 ? -11.836 -6.568 -16.288 1.00 82.25 173 PHE A N 1
ATOM 1350 C CA . PHE A 1 173 ? -11.759 -5.737 -15.096 1.00 82.25 173 PHE A CA 1
ATOM 1351 C C . PHE A 1 173 ? -13.100 -5.051 -14.776 1.00 82.25 173 PHE A C 1
ATOM 1353 O O . PHE A 1 173 ? -13.461 -4.895 -13.606 1.00 82.25 173 PHE A O 1
ATOM 1360 N N . ASN A 1 174 ? -13.870 -4.678 -15.798 1.00 84.56 174 ASN A N 1
ATOM 1361 C CA . ASN A 1 174 ? -15.193 -4.082 -15.628 1.00 84.56 174 ASN A CA 1
ATOM 1362 C C . ASN A 1 174 ? -16.278 -5.119 -15.292 1.00 84.56 174 ASN A C 1
ATOM 1364 O O . ASN A 1 174 ? -17.228 -4.786 -14.582 1.00 84.56 17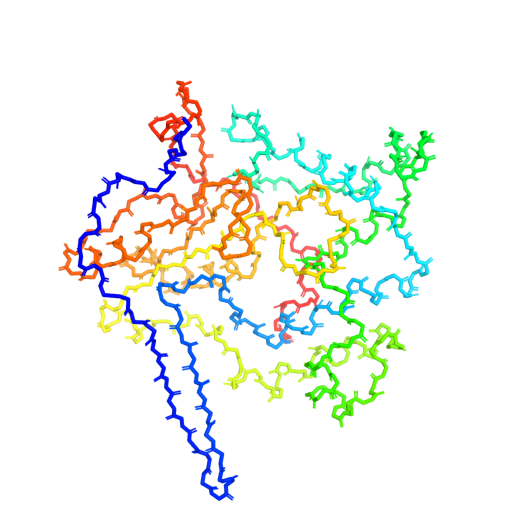4 ASN A O 1
ATOM 1368 N N . LEU A 1 175 ? -16.125 -6.371 -15.731 1.00 83.88 175 LEU A N 1
ATOM 1369 C CA . LEU A 1 175 ? -17.082 -7.456 -15.481 1.00 83.88 175 LEU A CA 1
ATOM 1370 C C . LEU A 1 175 ? -16.978 -8.060 -14.071 1.00 83.88 175 LEU A C 1
ATOM 1372 O O . LEU A 1 175 ? -17.996 -8.403 -13.467 1.00 83.88 175 LEU A O 1
ATOM 1376 N N . ILE A 1 176 ? -15.771 -8.162 -13.506 1.00 82.56 176 ILE A N 1
ATOM 1377 C CA . ILE A 1 176 ? -15.557 -8.887 -12.241 1.00 82.56 176 ILE A CA 1
ATOM 1378 C C . ILE A 1 176 ? -16.319 -8.275 -11.052 1.00 82.56 176 ILE A C 1
ATOM 1380 O O . ILE A 1 176 ? -16.814 -8.996 -10.183 1.00 82.56 176 ILE A O 1
ATOM 1384 N N . THR A 1 177 ? -16.422 -6.943 -10.973 1.00 82.44 177 THR A N 1
ATOM 1385 C CA . THR A 1 177 ? -17.079 -6.277 -9.838 1.00 82.44 177 THR A CA 1
ATOM 1386 C C . THR A 1 177 ? -18.598 -6.482 -9.835 1.00 82.44 177 THR A C 1
ATOM 1388 O O . THR A 1 177 ? -19.108 -6.834 -8.772 1.00 82.44 177 THR A O 1
ATOM 1391 N N . PRO A 1 178 ? -19.334 -6.297 -10.946 1.00 86.50 178 PRO A N 1
ATOM 1392 C CA . PRO A 1 178 ? -20.749 -6.659 -11.018 1.00 86.50 178 PRO A CA 1
ATOM 1393 C C . PRO A 1 178 ? -21.031 -8.133 -10.702 1.00 86.50 178 PRO A C 1
ATOM 1395 O O . PRO A 1 178 ? -22.001 -8.416 -10.004 1.00 86.50 178 PRO A O 1
ATOM 1398 N N . GLU A 1 179 ? -20.190 -9.059 -11.173 1.00 88.44 179 GLU A N 1
ATOM 1399 C CA . GLU A 1 179 ? -20.422 -10.498 -10.978 1.00 88.44 179 GLU A CA 1
ATOM 1400 C C . GLU A 1 179 ? -20.156 -10.963 -9.539 1.00 88.44 179 GLU A C 1
ATOM 1402 O O . GLU A 1 179 ? -20.959 -11.691 -8.955 1.00 88.44 179 GLU A O 1
ATOM 1407 N N . TYR A 1 180 ? -19.035 -10.539 -8.951 1.00 85.50 180 TYR A N 1
ATOM 1408 C CA . TYR A 1 180 ? -18.529 -11.110 -7.697 1.00 85.50 180 TYR A CA 1
ATOM 1409 C C . TYR A 1 180 ? -18.495 -10.119 -6.535 1.00 85.50 180 TYR A C 1
ATOM 1411 O O . TYR A 1 180 ? -18.264 -10.505 -5.387 1.00 85.50 180 TYR A O 1
ATOM 1419 N N . GLY A 1 181 ? -18.717 -8.833 -6.801 1.00 83.94 181 GLY A N 1
ATOM 1420 C CA . GLY A 1 181 ? -18.498 -7.778 -5.822 1.00 83.94 181 GLY A CA 1
ATOM 1421 C C . GLY A 1 181 ? -19.367 -7.902 -4.576 1.00 83.94 181 GLY A C 1
ATOM 1422 O O . GLY A 1 181 ? -18.875 -7.629 -3.488 1.00 83.94 181 GLY A O 1
ATOM 1423 N N . SER A 1 182 ? -20.614 -8.358 -4.703 1.00 82.69 182 SER A N 1
ATOM 1424 C CA . SER A 1 182 ? -21.521 -8.550 -3.561 1.00 82.69 182 SER A CA 1
ATOM 1425 C C . SER A 1 182 ? -21.064 -9.639 -2.585 1.00 82.69 182 SER A C 1
ATOM 1427 O O . SER A 1 182 ? -21.410 -9.572 -1.409 1.00 82.69 182 SER A O 1
ATOM 1429 N N . TYR A 1 183 ? -20.292 -10.621 -3.057 1.00 80.75 183 TYR A N 1
ATOM 1430 C CA . TYR A 1 183 ? -19.812 -11.741 -2.245 1.00 80.75 183 TYR A CA 1
ATOM 1431 C C . TYR A 1 183 ? -18.424 -11.483 -1.656 1.00 80.75 183 TYR A C 1
ATOM 1433 O O . TYR A 1 183 ? -18.140 -11.911 -0.541 1.00 80.75 183 TYR A O 1
ATOM 1441 N N . TRP A 1 184 ? -17.560 -10.790 -2.402 1.00 80.38 184 TRP A N 1
ATOM 1442 C CA . TRP A 1 184 ? -16.135 -10.684 -2.075 1.00 80.38 184 TRP A CA 1
ATOM 1443 C C . TRP A 1 184 ? -15.697 -9.302 -1.596 1.00 80.38 184 TRP A C 1
ATOM 1445 O O . TRP A 1 184 ? -14.674 -9.187 -0.923 1.00 80.38 184 TRP A O 1
ATOM 1455 N N . ASN A 1 185 ? -16.429 -8.236 -1.933 1.00 80.25 185 ASN A N 1
ATOM 1456 C CA . ASN A 1 185 ? -16.049 -6.898 -1.495 1.00 80.25 185 ASN A CA 1
ATOM 1457 C C . ASN A 1 185 ? -16.623 -6.588 -0.108 1.00 80.25 185 ASN A C 1
ATOM 1459 O O . ASN A 1 185 ? -17.817 -6.707 0.144 1.00 80.25 185 ASN A O 1
ATOM 1463 N N . ALA A 1 186 ? -15.766 -6.067 0.763 1.00 79.94 186 ALA A N 1
ATOM 1464 C CA . ALA A 1 186 ? -16.111 -5.440 2.033 1.00 79.94 186 ALA A CA 1
ATOM 1465 C C . ALA A 1 186 ? -15.980 -3.907 1.927 1.00 79.94 186 ALA A C 1
ATOM 1467 O O . ALA A 1 186 ? -15.309 -3.271 2.738 1.00 79.94 186 ALA A O 1
ATOM 1468 N N . ASN A 1 187 ? -16.564 -3.313 0.878 1.00 79.81 187 ASN A N 1
ATOM 1469 C CA . ASN A 1 187 ? -16.429 -1.889 0.547 1.00 79.81 187 ASN A CA 1
ATOM 1470 C C . ASN A 1 187 ? -17.715 -1.061 0.727 1.00 79.81 187 ASN A C 1
ATOM 1472 O O . ASN A 1 187 ? -17.819 0.042 0.184 1.00 79.81 187 ASN A O 1
ATOM 1476 N N . ASN A 1 188 ? -18.681 -1.553 1.506 1.00 83.81 188 ASN A N 1
ATOM 1477 C CA . ASN A 1 188 ? -19.822 -0.740 1.913 1.00 83.81 188 ASN A CA 1
ATOM 1478 C C . ASN A 1 188 ? -19.375 0.311 2.945 1.00 83.81 188 ASN A C 1
ATOM 1480 O O . ASN A 1 188 ? -18.883 -0.031 4.019 1.00 83.81 188 ASN A O 1
ATOM 1484 N N . THR A 1 189 ? -19.530 1.592 2.607 1.00 84.62 189 THR A N 1
ATOM 1485 C CA . THR A 1 189 ? -19.155 2.719 3.474 1.00 84.62 189 THR A CA 1
ATOM 1486 C C . THR A 1 189 ? -20.284 3.189 4.388 1.00 84.62 189 THR A C 1
ATOM 1488 O O . THR A 1 189 ? -20.039 4.041 5.238 1.00 84.62 189 THR A O 1
ATOM 1491 N N . ASP A 1 190 ? -21.509 2.682 4.220 1.00 88.81 190 ASP A N 1
ATOM 1492 C CA . ASP A 1 190 ? -22.590 2.931 5.170 1.00 88.81 190 ASP A CA 1
ATOM 1493 C C . ASP A 1 190 ? -22.394 2.054 6.412 1.00 88.81 190 ASP A C 1
ATOM 1495 O O . ASP A 1 190 ? -22.643 0.848 6.415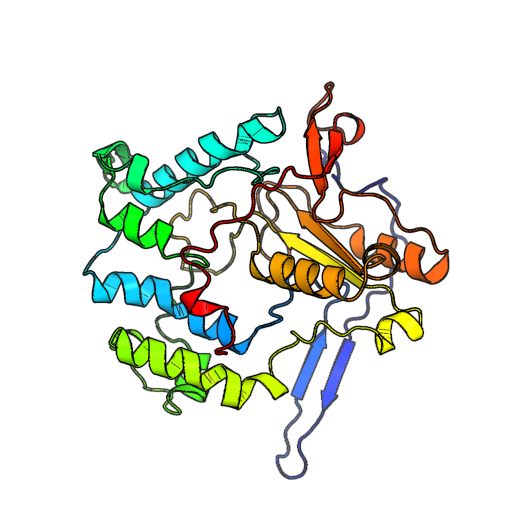 1.00 88.81 190 ASP A O 1
ATOM 1499 N N . LEU A 1 191 ? -21.927 2.695 7.481 1.00 89.81 191 LEU A N 1
ATOM 1500 C CA . LEU A 1 191 ? -21.663 2.075 8.773 1.00 89.81 191 LEU A CA 1
ATOM 1501 C C . LEU A 1 191 ? -22.682 2.511 9.838 1.00 89.81 191 LEU A C 1
ATOM 1503 O O . LEU A 1 191 ? -22.391 2.398 11.029 1.00 89.81 191 LEU A O 1
ATOM 1507 N N . HIS A 1 192 ? -23.877 2.990 9.455 1.00 91.81 192 HIS A N 1
ATOM 1508 C CA . HIS A 1 192 ? -24.876 3.494 10.408 1.00 91.81 192 HIS A CA 1
ATOM 1509 C C . HIS A 1 192 ? -25.263 2.435 11.441 1.00 91.81 192 HIS A C 1
ATOM 1511 O O . HIS A 1 192 ? -25.243 2.714 12.638 1.00 91.81 192 HIS A O 1
ATOM 1517 N N . ALA A 1 193 ? -25.563 1.209 11.005 1.00 91.50 193 ALA A N 1
ATOM 1518 C CA . ALA A 1 193 ? -25.919 0.117 11.912 1.00 91.50 193 ALA A CA 1
ATOM 1519 C C . ALA A 1 193 ? -24.774 -0.220 12.886 1.00 91.50 193 ALA A C 1
ATOM 1521 O O . ALA A 1 193 ? -25.008 -0.362 14.085 1.00 91.50 193 ALA A O 1
ATOM 1522 N N . PHE A 1 194 ? -23.532 -0.272 12.390 1.00 89.88 194 PHE A N 1
ATOM 1523 C CA . PHE A 1 194 ? -22.345 -0.533 13.209 1.00 89.88 194 PHE A CA 1
ATOM 1524 C C . PHE A 1 194 ? -22.119 0.572 14.249 1.00 89.88 194 PHE A C 1
ATOM 1526 O O . PHE A 1 194 ? -21.920 0.288 15.431 1.00 89.88 194 PHE A O 1
ATOM 1533 N N . LYS A 1 195 ? -22.214 1.838 13.825 1.00 91.19 195 LYS A N 1
ATOM 1534 C CA . LYS A 1 195 ? -22.102 3.008 14.700 1.00 91.19 195 LYS A CA 1
ATOM 1535 C C . LYS A 1 195 ? -23.210 3.029 15.759 1.00 91.19 195 LYS A C 1
ATOM 1537 O O . LYS A 1 195 ? -22.912 3.220 16.935 1.00 91.19 195 LYS A O 1
ATOM 1542 N N . ASN A 1 196 ? -24.465 2.803 15.364 1.00 92.56 196 ASN A N 1
ATOM 1543 C CA . ASN A 1 196 ? -25.627 2.816 16.262 1.00 92.56 196 ASN A CA 1
ATOM 1544 C C . ASN A 1 196 ? -25.584 1.681 17.296 1.00 92.56 196 ASN A C 1
ATOM 1546 O O . ASN A 1 196 ? -26.082 1.852 18.404 1.00 92.56 196 ASN A O 1
ATOM 1550 N N . ALA A 1 197 ? -24.945 0.556 16.966 1.00 93.69 197 ALA A N 1
ATOM 1551 C CA . ALA A 1 197 ? -24.665 -0.528 17.908 1.00 93.69 197 ALA A CA 1
ATOM 1552 C C . ALA A 1 197 ? -23.497 -0.223 18.873 1.00 93.69 197 ALA A C 1
ATOM 1554 O O . ALA A 1 197 ? -23.140 -1.067 19.691 1.00 93.69 197 ALA A O 1
ATOM 1555 N N . GLY A 1 198 ? -22.877 0.961 18.782 1.00 90.75 198 GLY A N 1
ATOM 1556 C CA . GLY A 1 198 ? -21.733 1.361 19.606 1.00 90.75 198 GLY A CA 1
ATOM 1557 C C . GLY A 1 198 ? -20.384 0.813 19.129 1.00 90.75 198 GLY A C 1
ATOM 1558 O O . GLY A 1 198 ? -19.390 0.940 19.846 1.00 90.75 198 GLY A O 1
ATOM 1559 N N . GLY A 1 199 ? -20.326 0.224 17.930 1.00 89.56 199 GLY A N 1
ATOM 1560 C CA . GLY A 1 199 ? -19.129 -0.408 17.382 1.00 89.56 199 GLY A CA 1
ATOM 1561 C C . GLY A 1 199 ? -17.950 0.556 17.243 1.00 89.56 199 GLY A C 1
ATOM 1562 O O . GLY A 1 199 ? -18.125 1.726 16.902 1.00 89.56 199 GLY A O 1
ATOM 1563 N N . LYS A 1 200 ? -16.733 0.057 17.497 1.00 89.69 200 LYS A N 1
ATOM 1564 C CA . LYS A 1 200 ? -15.471 0.785 17.301 1.00 89.69 200 LYS A CA 1
ATOM 1565 C C . LYS A 1 200 ? -14.582 0.030 16.321 1.00 89.69 200 LYS A C 1
ATOM 1567 O O . LYS A 1 200 ? -14.348 -1.164 16.484 1.00 89.69 200 LYS A O 1
ATOM 1572 N N . LEU A 1 201 ? -14.067 0.734 15.322 1.00 86.31 201 LEU A N 1
ATOM 1573 C CA . LEU A 1 201 ? -13.201 0.208 14.281 1.00 86.31 201 LEU A CA 1
ATOM 1574 C C . LEU A 1 201 ? -11.857 0.938 14.309 1.00 86.31 201 LEU A C 1
ATOM 1576 O O . LEU A 1 201 ? -11.772 2.165 14.213 1.00 86.31 201 LEU A O 1
ATOM 1580 N N . ARG A 1 202 ? -10.782 0.161 14.424 1.00 85.88 202 ARG A N 1
ATOM 1581 C CA . ARG A 1 202 ? -9.407 0.651 14.378 1.00 85.88 202 ARG A CA 1
ATOM 1582 C C . ARG A 1 202 ? -8.660 -0.106 13.289 1.00 85.88 202 ARG A C 1
ATOM 1584 O O . ARG A 1 202 ? -8.427 -1.299 13.440 1.00 85.88 202 ARG A O 1
ATOM 1591 N N . THR A 1 203 ? -8.308 0.587 12.213 1.00 81.62 203 THR A N 1
ATOM 1592 C CA . THR A 1 203 ? -7.637 0.002 11.042 1.00 81.62 203 THR A CA 1
ATOM 1593 C C . THR A 1 203 ? -6.297 0.673 10.812 1.00 81.62 203 THR A C 1
ATOM 1595 O O . THR A 1 203 ? -6.170 1.876 11.042 1.00 81.62 203 THR A O 1
ATOM 1598 N N . TYR A 1 204 ? -5.325 -0.070 10.302 1.00 81.00 204 TYR A N 1
ATOM 1599 C CA . TYR A 1 204 ? -4.045 0.488 9.882 1.00 81.00 204 TYR A CA 1
ATOM 1600 C C . TYR A 1 204 ? -3.606 -0.089 8.540 1.00 81.00 204 TYR A C 1
ATOM 1602 O O . TYR A 1 204 ? -4.044 -1.177 8.152 1.00 81.00 204 TYR A O 1
ATOM 1610 N N . ASP A 1 205 ? -2.759 0.658 7.841 1.00 78.19 205 ASP A N 1
ATOM 1611 C CA . ASP A 1 205 ? -2.097 0.201 6.626 1.00 78.19 205 ASP A CA 1
ATOM 1612 C C . ASP A 1 205 ? -0.635 0.647 6.615 1.00 78.19 205 ASP A C 1
ATOM 1614 O O . ASP A 1 205 ? -0.287 1.715 7.132 1.00 78.19 205 ASP A O 1
ATOM 1618 N N . GLY A 1 206 ? 0.211 -0.211 6.060 1.00 75.38 206 GLY A N 1
ATOM 1619 C CA . GLY A 1 206 ? 1.627 0.050 5.902 1.00 75.38 206 GLY A CA 1
ATOM 1620 C C . GLY A 1 206 ? 1.881 0.992 4.736 1.00 75.38 206 GLY A C 1
ATOM 1621 O O . GLY A 1 206 ? 1.241 0.891 3.690 1.00 75.38 206 GLY A O 1
ATOM 1622 N N . MET A 1 207 ? 2.800 1.937 4.922 1.00 74.12 207 MET A N 1
ATOM 1623 C CA . MET A 1 207 ? 3.225 2.847 3.860 1.00 74.12 207 MET A CA 1
ATOM 1624 C C . MET A 1 207 ? 4.460 2.340 3.115 1.00 74.12 207 MET A C 1
ATOM 1626 O O . MET A 1 207 ? 4.856 2.987 2.158 1.00 74.12 207 MET A O 1
ATOM 1630 N N . SER A 1 208 ? 5.078 1.221 3.515 1.00 65.19 208 SER A N 1
ATOM 1631 C CA . SER A 1 208 ? 6.093 0.523 2.720 1.00 65.19 208 SER A CA 1
ATOM 1632 C C . SER A 1 208 ? 5.469 -0.749 2.154 1.00 65.19 208 SER A C 1
ATOM 1634 O O . SER A 1 208 ? 5.040 -1.631 2.888 1.00 65.19 208 SER A O 1
ATOM 1636 N N . TYR A 1 209 ? 5.319 -0.861 0.835 1.00 56.25 209 TYR A N 1
ATOM 1637 C CA . TYR A 1 209 ? 4.762 -2.092 0.277 1.00 56.25 209 TYR A CA 1
ATOM 1638 C C . TYR A 1 209 ? 5.901 -3.033 -0.110 1.00 56.25 209 TYR A C 1
ATOM 1640 O O . TYR A 1 209 ? 6.502 -2.899 -1.173 1.00 56.25 209 TYR A O 1
ATOM 1648 N N . GLU A 1 210 ? 6.202 -3.975 0.786 1.00 45.47 210 GLU A N 1
ATOM 1649 C CA . GLU A 1 210 ? 7.330 -4.914 0.678 1.00 45.47 210 GLU A CA 1
ATOM 1650 C C . GLU A 1 210 ? 6.899 -6.393 0.600 1.00 45.47 210 GLU A C 1
ATOM 1652 O O . GLU A 1 210 ? 7.709 -7.293 0.784 1.00 45.47 210 GLU A O 1
ATOM 1657 N N . TRP A 1 211 ? 5.632 -6.708 0.311 1.00 31.44 211 TRP A N 1
ATOM 1658 C CA . TRP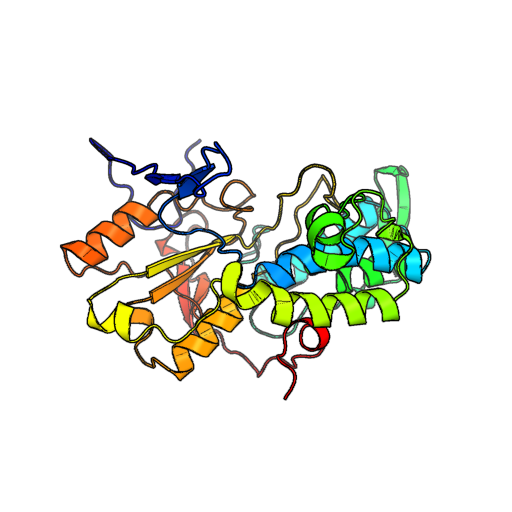 A 1 211 ? 5.184 -8.106 0.368 1.00 31.44 211 TRP A CA 1
ATOM 1659 C C . TRP A 1 211 ? 4.281 -8.505 -0.799 1.00 31.44 211 TRP A C 1
ATOM 1661 O O . TRP A 1 211 ? 3.059 -8.429 -0.738 1.00 31.44 211 TRP A O 1
ATOM 1671 N N . ASN A 1 212 ? 4.923 -8.971 -1.865 1.00 26.06 212 ASN A N 1
ATOM 1672 C CA . ASN A 1 212 ? 4.659 -10.319 -2.347 1.00 26.06 212 ASN A CA 1
ATOM 1673 C C . ASN A 1 212 ? 5.991 -10.918 -2.805 1.00 26.06 212 ASN A C 1
ATOM 1675 O O . ASN A 1 212 ? 6.679 -10.400 -3.688 1.00 26.06 212 ASN A O 1
ATOM 1679 N N . SER A 1 213 ? 6.363 -12.002 -2.134 1.00 27.34 213 SER A N 1
ATOM 1680 C CA . SER A 1 213 ? 7.447 -12.906 -2.485 1.00 27.34 213 SER A CA 1
ATOM 1681 C C . SER A 1 213 ? 7.498 -13.138 -4.004 1.00 27.34 213 SER A C 1
ATOM 1683 O O . SER A 1 213 ? 6.495 -13.474 -4.626 1.00 27.34 213 SER A O 1
ATOM 1685 N N . HIS A 1 214 ? 8.695 -12.947 -4.573 1.00 26.98 214 HIS A N 1
ATOM 1686 C CA . HIS A 1 214 ? 9.098 -13.051 -5.990 1.00 26.98 214 HIS A CA 1
ATOM 1687 C C . HIS A 1 214 ? 8.940 -11.830 -6.899 1.00 26.98 214 HIS A C 1
ATOM 1689 O O . HIS A 1 214 ? 9.444 -11.880 -8.020 1.00 26.98 214 HIS A O 1
ATOM 1695 N N . ILE A 1 215 ? 8.292 -10.742 -6.473 1.00 37.72 215 ILE A N 1
ATOM 1696 C CA . ILE A 1 215 ? 7.997 -9.636 -7.400 1.00 37.72 215 ILE A CA 1
ATOM 1697 C C . ILE A 1 215 ? 8.201 -8.282 -6.715 1.00 37.72 215 ILE A C 1
ATOM 1699 O O . ILE A 1 215 ? 7.385 -7.366 -6.732 1.00 37.72 215 ILE A O 1
ATOM 1703 N N . ALA A 1 216 ? 9.368 -8.162 -6.098 1.00 38.06 216 ALA A N 1
ATOM 1704 C CA . ALA A 1 216 ? 9.955 -6.880 -5.795 1.00 38.06 216 ALA A CA 1
ATOM 1705 C C . ALA A 1 216 ? 10.662 -6.416 -7.072 1.00 38.06 216 ALA A C 1
ATOM 1707 O O . ALA A 1 216 ? 11.631 -7.034 -7.511 1.00 38.06 216 ALA A O 1
ATOM 1708 N N . LEU A 1 217 ? 10.169 -5.346 -7.696 1.00 43.59 217 LEU A N 1
ATOM 1709 C CA . LEU A 1 217 ? 10.917 -4.693 -8.770 1.00 43.59 217 LEU A CA 1
ATOM 1710 C C . LEU A 1 217 ? 12.313 -4.280 -8.288 1.00 43.59 217 LEU A C 1
ATOM 1712 O O . LEU A 1 217 ? 13.265 -4.344 -9.055 1.00 43.59 217 LEU A O 1
ATOM 1716 N N . SER A 1 218 ? 12.440 -3.976 -6.994 1.00 42.94 218 SER A N 1
ATOM 1717 C CA . SER A 1 218 ? 13.711 -4.005 -6.292 1.00 42.94 218 SER A CA 1
ATOM 1718 C C . SER A 1 218 ? 13.665 -4.893 -5.041 1.00 42.94 218 SER A C 1
ATOM 1720 O O . SER A 1 218 ? 12.957 -4.550 -4.095 1.00 42.94 218 SER A O 1
ATOM 1722 N N . PRO A 1 219 ? 14.457 -5.981 -4.978 1.00 43.22 219 PRO A N 1
ATOM 1723 C CA . PRO A 1 219 ? 14.700 -6.735 -3.747 1.00 43.22 219 PRO A CA 1
ATOM 1724 C C . PRO A 1 219 ? 15.455 -5.924 -2.681 1.00 43.22 219 PRO A C 1
ATOM 1726 O O . PRO A 1 219 ? 15.489 -6.324 -1.522 1.00 43.22 219 PRO A O 1
ATOM 1729 N N . SER A 1 220 ? 16.111 -4.833 -3.083 1.00 47.66 220 SER A N 1
ATOM 1730 C CA . SER A 1 220 ? 17.028 -4.041 -2.265 1.00 47.66 220 SER A CA 1
ATOM 1731 C C . SER A 1 220 ? 16.311 -2.949 -1.471 1.00 47.66 220 SER A C 1
ATOM 1733 O O . SER A 1 220 ? 16.759 -2.617 -0.372 1.00 47.66 220 SER A O 1
ATOM 1735 N N . ARG A 1 221 ? 15.249 -2.343 -2.032 1.00 49.19 221 ARG A N 1
ATOM 1736 C CA . ARG A 1 221 ? 14.540 -1.202 -1.424 1.00 49.19 221 ARG A CA 1
ATOM 1737 C C . ARG A 1 221 ? 13.034 -1.218 -1.729 1.00 49.19 221 ARG A C 1
ATOM 1739 O O . ARG A 1 221 ? 12.651 -1.059 -2.892 1.00 49.19 221 ARG A O 1
ATOM 1746 N N . PRO A 1 222 ? 12.165 -1.319 -0.708 1.00 48.12 222 PRO A N 1
ATOM 1747 C CA . PRO A 1 222 ? 10.722 -1.317 -0.905 1.00 48.12 222 PRO A CA 1
ATOM 1748 C C . PRO A 1 222 ? 10.215 0.059 -1.324 1.00 48.12 222 PRO A C 1
ATOM 1750 O O . PRO A 1 222 ? 10.615 1.085 -0.768 1.00 48.12 222 PRO A O 1
ATOM 1753 N N . ILE A 1 223 ? 9.272 0.081 -2.267 1.00 51.31 223 ILE A N 1
ATOM 1754 C CA . ILE A 1 223 ? 8.557 1.306 -2.624 1.00 51.31 223 ILE A CA 1
ATOM 1755 C C . ILE A 1 223 ? 7.623 1.680 -1.472 1.00 51.31 223 ILE A C 1
ATOM 1757 O O . ILE A 1 223 ? 6.799 0.876 -1.027 1.00 51.31 223 ILE A O 1
ATOM 1761 N N . GLN A 1 224 ? 7.737 2.925 -1.012 1.00 46.09 224 GLN A N 1
ATOM 1762 C CA . GLN A 1 224 ? 6.846 3.481 -0.007 1.00 46.09 224 GLN A CA 1
ATOM 1763 C C . GLN A 1 224 ? 5.680 4.222 -0.675 1.00 46.09 224 GLN A C 1
ATOM 1765 O O . GLN A 1 224 ? 5.880 5.237 -1.338 1.00 46.09 224 GLN A O 1
ATOM 1770 N N . VAL A 1 225 ? 4.463 3.697 -0.528 1.00 51.53 225 VAL A N 1
ATOM 1771 C CA . VAL A 1 225 ? 3.218 4.264 -1.062 1.00 51.53 225 VAL A CA 1
ATOM 1772 C C . VAL A 1 225 ? 2.106 4.148 -0.027 1.00 51.53 225 VAL A C 1
ATOM 1774 O O . VAL A 1 225 ? 1.954 3.120 0.626 1.00 51.53 225 VAL A O 1
ATOM 1777 N N . SER A 1 226 ? 1.275 5.188 0.099 1.00 52.34 226 SER A N 1
ATOM 1778 C CA . SER A 1 226 ? 0.007 5.051 0.836 1.00 52.34 226 SER A CA 1
ATOM 1779 C C . SER A 1 226 ? -0.892 4.041 0.144 1.00 52.34 226 SER A C 1
ATOM 1781 O O . SER A 1 226 ? -0.698 3.717 -1.025 1.00 52.34 226 SER A O 1
ATOM 1783 N N . SER A 1 227 ? -1.957 3.652 0.833 1.00 62.00 227 SER A N 1
ATOM 1784 C CA . SER A 1 227 ? -3.059 2.888 0.268 1.00 62.00 227 SER A CA 1
ATOM 1785 C C . SER A 1 227 ? -4.207 3.809 -0.171 1.00 62.00 227 SER A C 1
ATOM 1787 O O . SER A 1 227 ? -5.101 4.112 0.629 1.00 62.00 227 SER A O 1
ATOM 1789 N N . PRO A 1 228 ? -4.251 4.257 -1.450 1.00 63.97 228 PRO A N 1
ATOM 1790 C CA . PRO A 1 228 ? -5.365 5.034 -1.986 1.00 63.97 228 PRO A CA 1
ATOM 1791 C C . PRO A 1 228 ? -6.729 4.395 -1.730 1.00 63.97 228 PRO A C 1
ATOM 1793 O O . PRO A 1 228 ? -7.720 5.107 -1.598 1.00 63.97 228 PRO A O 1
ATOM 1796 N N . ARG A 1 229 ? -6.780 3.058 -1.648 1.00 66.81 229 ARG A N 1
ATOM 1797 C CA . ARG A 1 229 ? -8.000 2.283 -1.405 1.00 66.81 229 ARG A CA 1
ATOM 1798 C C . ARG A 1 229 ? -8.594 2.577 -0.029 1.00 66.81 229 ARG A C 1
ATOM 1800 O O . ARG A 1 229 ? -9.765 2.944 0.058 1.00 66.81 229 ARG A O 1
ATOM 1807 N N . VAL A 1 230 ? -7.796 2.478 1.036 1.00 69.12 230 VAL A N 1
ATOM 1808 C CA . VAL A 1 230 ? -8.286 2.727 2.403 1.00 69.12 230 VAL A CA 1
ATOM 1809 C C . VAL A 1 230 ? -8.542 4.219 2.628 1.00 69.12 230 VAL A C 1
ATOM 1811 O O . VAL A 1 230 ? -9.538 4.587 3.250 1.00 69.12 230 VAL A O 1
ATOM 1814 N N . GLN A 1 231 ? -7.724 5.096 2.036 1.00 73.62 231 GLN A N 1
ATOM 1815 C CA . GLN A 1 231 ? -7.973 6.541 2.045 1.00 73.62 231 GLN A CA 1
ATOM 1816 C C . GLN A 1 231 ? -9.296 6.908 1.353 1.00 73.62 231 GLN A C 1
ATOM 1818 O O . GLN A 1 231 ? -10.060 7.716 1.878 1.00 73.62 231 GLN A O 1
ATOM 1823 N N . TYR A 1 232 ? -9.594 6.321 0.189 1.00 75.44 232 TYR A N 1
ATOM 1824 C CA . TYR A 1 232 ? -10.848 6.540 -0.539 1.00 75.44 232 TYR A CA 1
ATOM 1825 C C . TYR A 1 232 ? -12.062 6.140 0.300 1.00 75.44 232 TYR A C 1
ATOM 1827 O O . TYR A 1 232 ? -13.010 6.914 0.433 1.00 75.44 232 TYR A O 1
ATOM 1835 N N . MET A 1 233 ? -11.998 4.962 0.916 1.00 76.19 233 MET A N 1
ATOM 1836 C CA . MET A 1 233 ? -13.046 4.430 1.785 1.00 76.19 233 MET A CA 1
ATOM 1837 C C . MET A 1 233 ? -13.244 5.288 3.037 1.00 76.19 233 MET A C 1
ATOM 1839 O O . MET A 1 233 ? -14.373 5.652 3.364 1.00 76.19 233 MET A O 1
ATOM 1843 N N . SER A 1 234 ? -12.148 5.701 3.680 1.00 78.69 234 SER A N 1
ATOM 1844 C CA . SER A 1 234 ? -12.176 6.633 4.811 1.00 78.69 234 SER A CA 1
ATOM 1845 C C . SER A 1 234 ? -12.795 7.979 4.416 1.00 78.69 234 SER A C 1
ATOM 1847 O O . SER A 1 234 ? -13.665 8.492 5.117 1.00 78.69 234 SER A O 1
ATOM 1849 N N . ASN A 1 235 ? -12.437 8.533 3.253 1.00 83.75 235 ASN A N 1
ATOM 1850 C CA . ASN A 1 235 ? -13.013 9.785 2.757 1.00 83.75 235 ASN A CA 1
ATOM 1851 C C . ASN A 1 235 ? -14.506 9.664 2.432 1.00 83.75 235 ASN A C 1
ATOM 1853 O O . ASN A 1 235 ? -15.269 10.547 2.814 1.00 83.75 235 ASN A O 1
ATOM 1857 N N . LYS A 1 236 ? -14.939 8.574 1.788 1.00 83.38 236 LYS A N 1
ATOM 1858 C CA . LYS A 1 236 ? -16.364 8.309 1.548 1.00 83.38 236 LYS A CA 1
ATOM 1859 C C . LYS A 1 236 ? -17.150 8.173 2.850 1.00 83.38 236 LYS A C 1
ATOM 1861 O O . LYS A 1 236 ? -18.202 8.785 2.982 1.00 83.38 236 LYS A O 1
ATOM 1866 N N . SER A 1 237 ? -16.621 7.436 3.825 1.00 84.94 237 SER A N 1
ATOM 1867 C CA . SER A 1 237 ? -17.250 7.319 5.144 1.00 84.94 237 SER A CA 1
ATOM 1868 C C . SER A 1 237 ? -17.359 8.669 5.839 1.00 84.94 237 SER A C 1
ATOM 1870 O O . SER A 1 237 ? -18.414 9.010 6.351 1.00 84.94 237 SER A O 1
ATOM 1872 N N . ARG A 1 238 ? -16.318 9.507 5.784 1.00 84.88 238 ARG A N 1
ATOM 1873 C CA . ARG A 1 238 ? -16.337 10.857 6.373 1.00 84.88 238 ARG A CA 1
ATOM 1874 C C . ARG A 1 238 ? -17.368 11.805 5.753 1.00 84.88 238 ARG A C 1
ATOM 1876 O O . ARG A 1 238 ? -17.756 12.765 6.411 1.00 84.88 238 ARG A O 1
ATOM 1883 N N . VAL A 1 239 ? -17.806 11.559 4.516 1.00 88.50 239 VAL A N 1
ATOM 1884 C CA . VAL A 1 239 ? -18.911 12.310 3.890 1.00 88.50 239 VAL A CA 1
ATOM 1885 C C . VAL A 1 239 ? -20.249 11.941 4.540 1.00 88.50 239 VAL A C 1
ATOM 1887 O O . VAL A 1 239 ? -21.077 12.819 4.755 1.00 88.50 239 VAL A O 1
ATOM 1890 N N . LEU A 1 240 ? -20.444 10.664 4.886 1.00 90.06 240 LEU A N 1
ATOM 1891 C CA . LEU A 1 240 ? -21.646 10.165 5.570 1.00 90.06 240 LEU A CA 1
ATOM 1892 C C . LEU A 1 240 ? -21.611 10.435 7.085 1.00 90.06 240 LEU A C 1
ATOM 1894 O O . LEU A 1 240 ? -22.643 10.676 7.707 1.00 90.06 240 LEU A O 1
ATOM 1898 N N . PHE A 1 241 ? -20.413 10.428 7.671 1.00 90.88 241 PHE A N 1
ATOM 1899 C CA . PHE A 1 241 ? -20.163 10.576 9.100 1.00 90.88 241 PHE A CA 1
ATOM 1900 C C . PHE A 1 241 ? -19.145 11.697 9.356 1.00 90.88 241 PHE A C 1
ATOM 1902 O O . PHE A 1 241 ? -17.938 11.439 9.403 1.00 90.88 241 PHE A O 1
ATOM 1909 N N . PRO A 1 242 ? -19.588 12.948 9.577 1.00 87.38 242 PRO A N 1
ATOM 1910 C CA . PRO A 1 242 ? -18.688 14.036 9.970 1.00 87.38 242 PRO A CA 1
ATOM 1911 C C . PRO A 1 242 ? -17.895 13.726 11.252 1.00 87.38 242 PRO A C 1
ATOM 1913 O O . PRO A 1 242 ? -16.767 14.183 11.419 1.00 87.38 242 PRO A O 1
ATOM 1916 N N . ASP A 1 243 ? -18.465 12.888 12.119 1.00 88.12 243 ASP A N 1
ATOM 1917 C CA . ASP A 1 243 ? -17.899 12.370 13.363 1.00 88.12 243 ASP A CA 1
ATOM 1918 C C . ASP A 1 243 ? -17.249 10.980 13.200 1.00 88.12 243 ASP A C 1
ATOM 1920 O O . ASP A 1 243 ? -17.168 10.209 14.153 1.00 88.12 243 ASP A O 1
ATOM 1924 N N . ASN A 1 244 ? -16.758 10.631 11.999 1.00 85.88 244 ASN A N 1
ATOM 1925 C CA . ASN A 1 244 ? -16.172 9.312 11.711 1.00 85.88 244 ASN A CA 1
ATOM 1926 C C . ASN A 1 244 ? -15.141 8.875 12.763 1.00 85.88 244 ASN A C 1
ATOM 1928 O O . ASN A 1 244 ? -15.133 7.722 13.169 1.00 85.88 244 ASN A O 1
ATOM 1932 N N . HIS A 1 245 ? -14.311 9.796 13.268 1.00 88.19 245 HIS A N 1
ATOM 1933 C CA . HIS A 1 245 ? -13.275 9.496 14.269 1.00 88.19 245 HIS A CA 1
ATOM 1934 C C . HIS A 1 245 ? -13.805 9.094 15.659 1.00 88.19 245 HIS A C 1
ATOM 1936 O O . HIS A 1 245 ? -13.006 8.628 16.482 1.00 88.19 245 HIS A O 1
ATOM 1942 N N . ASP A 1 246 ? -15.109 9.202 15.921 1.00 90.44 246 ASP A N 1
ATOM 1943 C CA . ASP A 1 246 ? -15.749 8.751 17.167 1.00 90.44 246 ASP A CA 1
ATOM 1944 C C . ASP A 1 246 ? -16.064 7.252 17.171 1.00 90.44 246 ASP A C 1
ATOM 1946 O O . ASP A 1 246 ? -16.276 6.660 18.238 1.00 90.44 246 ASP A O 1
ATOM 1950 N N . PHE A 1 247 ? -16.032 6.604 16.004 1.00 89.94 247 PHE A N 1
ATOM 1951 C CA . PHE A 1 247 ? -16.255 5.164 15.884 1.00 89.94 247 PHE A CA 1
ATOM 1952 C C . PHE A 1 247 ? -15.299 4.456 14.918 1.00 89.94 247 PHE A C 1
ATOM 1954 O O . PHE A 1 247 ? -15.056 3.273 15.101 1.00 89.94 247 PHE A O 1
ATOM 1961 N N . TRP A 1 248 ? -14.698 5.143 13.947 1.00 88.50 248 TRP A N 1
ATOM 1962 C CA . TRP A 1 248 ? -13.707 4.589 13.028 1.00 88.50 248 TRP A CA 1
ATOM 1963 C C . TRP A 1 248 ? -12.466 5.482 12.897 1.00 88.50 248 TRP A C 1
ATOM 1965 O O . TRP A 1 248 ? -12.522 6.637 12.470 1.00 88.50 248 TRP A O 1
ATOM 1975 N N . ARG A 1 249 ? -11.297 4.922 13.230 1.00 87.12 249 ARG A N 1
ATOM 1976 C CA . ARG A 1 249 ? -9.990 5.562 13.015 1.00 87.12 249 ARG A CA 1
ATOM 1977 C C . ARG A 1 249 ? -9.095 4.705 12.122 1.00 87.12 249 ARG A C 1
ATOM 1979 O O . ARG A 1 249 ? -8.863 3.532 12.420 1.00 87.12 249 ARG A O 1
ATOM 1986 N N . PHE A 1 250 ? -8.581 5.325 11.060 1.00 84.06 250 PHE A N 1
ATOM 1987 C CA . PHE A 1 250 ? -7.600 4.754 10.138 1.00 84.06 250 PHE A CA 1
ATOM 1988 C C . PHE A 1 250 ? -6.220 5.382 10.367 1.00 84.06 250 PHE A C 1
ATOM 1990 O O . PHE A 1 250 ? -6.127 6.603 10.500 1.00 84.06 250 PHE A O 1
ATOM 1997 N N . PHE A 1 251 ? -5.177 4.554 10.403 1.00 84.38 251 PHE A N 1
ATOM 1998 C CA . PHE A 1 251 ? -3.790 4.958 10.630 1.00 84.38 251 PHE A CA 1
ATOM 1999 C C . PHE A 1 251 ? -2.900 4.515 9.472 1.00 84.38 251 PHE A C 1
ATOM 2001 O O . PHE A 1 251 ? -2.890 3.341 9.107 1.00 84.38 251 PHE A O 1
ATOM 2008 N N . GLU A 1 252 ? -2.132 5.447 8.928 1.00 80.75 252 GLU A N 1
ATOM 2009 C CA . GLU A 1 252 ? -1.055 5.136 7.992 1.00 80.75 252 GLU A CA 1
ATOM 2010 C C . GLU A 1 252 ? 0.236 4.981 8.792 1.00 80.75 252 GLU A C 1
ATOM 2012 O O . GLU A 1 252 ? 0.545 5.823 9.636 1.00 80.75 252 GLU A O 1
ATOM 2017 N N . SER A 1 253 ? 0.952 3.881 8.578 1.00 81.62 253 SER A N 1
ATOM 2018 C CA . SER A 1 253 ? 2.172 3.575 9.318 1.00 81.62 253 SER A CA 1
ATOM 2019 C C . SER A 1 253 ? 3.384 3.715 8.407 1.00 81.62 253 SER A C 1
ATOM 2021 O O . SER A 1 253 ? 3.632 2.856 7.555 1.00 81.62 253 SER A O 1
ATOM 2023 N N . SER A 1 254 ? 4.146 4.792 8.600 1.00 80.81 254 SER A N 1
ATOM 2024 C CA . SER A 1 254 ? 5.385 5.068 7.869 1.00 80.81 254 SER A CA 1
ATOM 2025 C C . SER A 1 254 ? 6.340 3.885 7.947 1.00 80.81 254 SER A C 1
ATOM 2027 O O . SER A 1 254 ? 6.571 3.343 9.029 1.00 80.81 254 SER A O 1
ATOM 2029 N N . GLY A 1 255 ? 6.889 3.468 6.807 1.00 75.25 255 GLY A N 1
ATOM 2030 C CA . GLY A 1 255 ? 7.874 2.389 6.744 1.00 75.25 255 GLY A CA 1
ATOM 2031 C C . GLY A 1 255 ? 7.371 0.984 7.098 1.00 75.25 255 GLY A C 1
ATOM 2032 O O . GLY A 1 255 ? 8.158 0.051 6.962 1.00 75.25 255 GLY A O 1
ATOM 2033 N N . LEU A 1 256 ? 6.114 0.795 7.517 1.00 77.25 256 LEU A N 1
ATOM 2034 C CA . LEU A 1 256 ? 5.543 -0.526 7.808 1.00 77.25 256 LEU A CA 1
ATOM 2035 C C . LEU A 1 256 ? 5.217 -1.276 6.513 1.00 77.25 256 LEU A C 1
ATOM 2037 O O . LEU A 1 256 ? 4.555 -0.705 5.647 1.00 77.25 256 LEU A O 1
ATOM 2041 N N . GLY A 1 257 ? 5.649 -2.539 6.456 1.00 70.94 257 GLY A N 1
ATOM 2042 C CA . GLY A 1 257 ? 5.389 -3.504 5.387 1.00 70.94 257 GLY A CA 1
ATOM 2043 C C . GLY A 1 257 ? 3.912 -3.899 5.233 1.00 70.94 257 GLY A C 1
ATOM 2044 O O . GLY A 1 257 ? 3.017 -3.360 5.889 1.00 70.94 257 GLY A O 1
ATOM 2045 N N . HIS A 1 258 ? 3.626 -4.918 4.414 1.00 72.19 258 HIS A N 1
ATOM 2046 C CA . HIS A 1 258 ? 2.287 -5.516 4.393 1.00 72.19 258 HIS A CA 1
ATOM 2047 C C . HIS A 1 258 ? 2.025 -6.247 5.715 1.00 72.19 258 HIS A C 1
ATOM 2049 O O . HIS A 1 258 ? 2.633 -7.282 5.988 1.00 72.19 258 HIS A O 1
ATOM 2055 N N . CYS A 1 259 ? 1.117 -5.699 6.526 1.00 71.88 259 CYS A N 1
ATOM 2056 C CA . CYS A 1 259 ? 0.764 -6.152 7.879 1.00 71.88 259 CYS A CA 1
ATOM 2057 C C . CYS A 1 259 ? 1.892 -6.011 8.923 1.00 71.88 259 CYS A C 1
ATOM 2059 O O . CYS A 1 259 ? 1.637 -5.504 10.014 1.00 71.88 259 CYS A O 1
ATOM 2061 N N . ALA A 1 260 ? 3.119 -6.423 8.603 1.00 72.56 260 ALA A N 1
ATOM 2062 C CA . ALA A 1 260 ? 4.297 -6.361 9.464 1.00 72.56 260 ALA A CA 1
ATOM 2063 C C . ALA A 1 260 ? 5.586 -6.164 8.641 1.00 72.56 260 ALA A C 1
ATOM 2065 O O . ALA A 1 260 ? 5.571 -6.215 7.412 1.00 72.56 260 ALA A O 1
ATOM 2066 N N . GLY A 1 261 ? 6.717 -5.966 9.322 1.00 74.31 261 GLY A N 1
ATOM 2067 C CA . GLY A 1 261 ? 8.024 -5.768 8.684 1.00 74.31 261 GLY A CA 1
ATOM 2068 C C . GLY A 1 261 ? 8.216 -4.353 8.132 1.00 74.31 261 GLY A C 1
ATOM 2069 O O . GLY A 1 261 ? 7.505 -3.427 8.531 1.00 74.31 261 GLY A O 1
ATOM 2070 N N . GLY A 1 262 ? 9.182 -4.185 7.231 1.00 74.38 262 GLY A N 1
ATOM 2071 C CA . GLY A 1 262 ? 9.601 -2.883 6.713 1.00 74.38 262 GLY A CA 1
ATOM 2072 C C . GLY A 1 262 ? 10.545 -2.112 7.646 1.00 74.38 262 GLY A C 1
ATOM 2073 O O . GLY A 1 262 ? 10.923 -2.580 8.721 1.00 74.38 262 GLY A O 1
ATOM 2074 N N . LEU A 1 263 ? 10.951 -0.919 7.205 1.00 76.38 263 LEU A N 1
ATOM 2075 C CA . LEU A 1 263 ? 11.930 -0.053 7.881 1.00 76.38 263 LEU A CA 1
ATOM 2076 C C . LEU A 1 263 ? 11.341 0.769 9.042 1.00 76.38 263 LEU A C 1
ATOM 2078 O O . LEU A 1 263 ? 12.083 1.392 9.799 1.00 76.38 263 LEU A O 1
ATOM 2082 N N . GLY A 1 264 ? 10.014 0.797 9.163 1.00 77.25 264 GLY A N 1
ATOM 2083 C CA . GLY A 1 264 ? 9.289 1.574 10.162 1.00 77.25 264 GLY A CA 1
ATOM 2084 C C . GLY A 1 264 ? 8.921 0.804 11.434 1.00 77.25 264 GLY A C 1
ATOM 2085 O O . GLY A 1 264 ? 9.189 -0.388 11.602 1.00 77.25 264 GLY A O 1
ATOM 2086 N N . GLY A 1 265 ? 8.255 1.507 12.351 1.00 77.12 265 GLY A N 1
ATOM 2087 C CA . GLY A 1 265 ? 7.737 0.924 13.589 1.00 77.12 265 GLY A CA 1
ATOM 2088 C C . GLY A 1 265 ? 6.607 -0.083 13.363 1.00 77.12 265 GLY A C 1
ATOM 2089 O O . GLY A 1 265 ? 5.792 0.070 12.456 1.00 77.12 265 GLY A O 1
ATOM 2090 N N . GLN A 1 266 ? 6.522 -1.092 14.236 1.00 79.19 266 GLN A N 1
ATOM 2091 C CA . GLN A 1 266 ? 5.471 -2.113 14.184 1.00 79.19 266 GLN A CA 1
ATOM 2092 C C . GLN A 1 266 ? 4.252 -1.715 15.040 1.00 79.19 266 GLN A C 1
ATOM 2094 O O . GLN A 1 266 ? 4.420 -1.274 16.181 1.00 79.19 266 GLN A O 1
ATOM 2099 N N . PRO A 1 267 ? 3.013 -1.908 14.558 1.00 76.38 267 PRO A N 1
ATOM 2100 C CA . PRO A 1 267 ? 1.793 -1.513 15.261 1.00 76.38 267 PRO A CA 1
ATOM 2101 C C . PRO A 1 267 ? 1.371 -2.541 16.329 1.00 76.38 267 PRO A C 1
ATOM 2103 O O . PRO A 1 267 ? 0.296 -3.135 16.277 1.00 76.38 267 PRO A O 1
ATOM 2106 N N . THR A 1 268 ? 2.209 -2.758 17.344 1.00 78.56 268 THR A N 1
ATOM 2107 C CA . THR A 1 268 ? 2.017 -3.843 18.330 1.00 78.56 268 THR A CA 1
ATOM 2108 C C . THR A 1 268 ? 0.943 -3.567 19.390 1.00 78.56 268 THR A C 1
ATOM 2110 O O . THR A 1 268 ? 0.487 -4.488 20.062 1.00 78.56 268 THR A O 1
ATOM 2113 N N . THR A 1 269 ? 0.493 -2.317 19.546 1.00 76.94 269 THR A N 1
ATOM 2114 C CA . THR A 1 269 ? -0.466 -1.909 20.594 1.00 76.94 269 THR A CA 1
ATOM 2115 C C . THR A 1 269 ? -1.903 -1.731 20.090 1.00 76.94 269 THR A C 1
ATOM 2117 O O . THR A 1 269 ? -2.789 -1.378 20.873 1.00 76.94 269 THR A O 1
ATOM 2120 N N . VAL A 1 270 ? -2.185 -1.998 18.805 1.00 80.00 270 VAL A N 1
ATOM 2121 C CA . VAL A 1 270 ? -3.481 -1.671 18.171 1.00 80.00 270 VAL A CA 1
ATOM 2122 C C . VAL A 1 270 ? -4.657 -2.377 18.848 1.00 80.00 270 VAL A C 1
ATOM 2124 O O . VAL A 1 270 ? -5.680 -1.731 19.082 1.00 80.00 270 VAL A O 1
ATOM 2127 N N . LEU A 1 271 ? -4.517 -3.655 19.222 1.00 80.31 271 LEU A N 1
ATOM 2128 C CA . LEU A 1 271 ? -5.585 -4.397 19.904 1.00 80.31 271 LEU A CA 1
ATOM 2129 C C . LEU A 1 271 ? -5.893 -3.803 21.283 1.00 80.31 271 LEU A C 1
ATOM 2131 O O . LEU A 1 271 ? -7.049 -3.546 21.602 1.00 80.31 271 LEU A O 1
ATOM 2135 N N . LYS A 1 272 ? -4.858 -3.513 22.076 1.00 79.62 272 LYS A N 1
ATOM 2136 C CA . LYS A 1 272 ? -5.002 -2.908 23.409 1.00 79.62 272 LYS A CA 1
ATOM 2137 C C . LYS A 1 272 ? -5.619 -1.511 23.329 1.00 79.62 272 LYS A C 1
ATOM 2139 O O . LYS A 1 272 ? -6.446 -1.145 24.161 1.00 79.62 272 LYS A O 1
ATOM 2144 N N . ALA A 1 273 ? -5.248 -0.736 22.311 1.00 83.75 273 ALA A N 1
ATOM 2145 C CA . ALA A 1 273 ? -5.843 0.568 22.046 1.00 83.75 273 ALA A CA 1
ATOM 2146 C C . ALA A 1 273 ? -7.325 0.456 21.651 1.00 83.75 273 ALA A C 1
ATOM 2148 O O . ALA A 1 273 ? -8.133 1.270 22.097 1.00 83.75 273 ALA A O 1
ATOM 2149 N N . LEU A 1 274 ? -7.694 -0.548 20.849 1.00 86.81 274 LEU A N 1
ATOM 2150 C CA . LEU A 1 274 ? -9.091 -0.822 20.508 1.00 86.81 274 LEU A CA 1
ATOM 2151 C C . LEU A 1 274 ? -9.889 -1.264 21.740 1.00 86.81 274 LEU A C 1
ATOM 2153 O O . LEU A 1 274 ? -10.959 -0.716 21.987 1.00 86.81 274 LEU A O 1
ATOM 2157 N N . GLN A 1 275 ? -9.343 -2.175 22.546 1.00 85.06 275 GLN A N 1
ATOM 2158 C CA . GLN A 1 275 ? -9.962 -2.639 23.786 1.00 85.06 275 GLN A CA 1
ATOM 2159 C C . GLN A 1 275 ? -10.253 -1.468 24.733 1.00 85.06 275 GLN A C 1
ATOM 2161 O O . GLN A 1 275 ? -11.386 -1.288 25.162 1.00 85.06 275 GLN A O 1
ATOM 2166 N N . ARG A 1 276 ? -9.264 -0.600 24.991 1.00 87.62 276 ARG A N 1
ATOM 2167 C CA . ARG A 1 276 ? -9.456 0.600 25.826 1.00 87.62 276 ARG A CA 1
ATOM 2168 C C . ARG A 1 276 ? -10.522 1.546 25.275 1.00 87.62 276 ARG A C 1
ATOM 2170 O O . ARG A 1 276 ? -11.217 2.191 26.057 1.00 87.62 276 ARG A O 1
ATOM 2177 N N . TRP A 1 277 ? -10.651 1.642 23.953 1.00 89.81 277 TRP A N 1
ATOM 2178 C CA . TRP A 1 277 ? -11.678 2.472 23.334 1.00 89.81 277 TRP A CA 1
ATOM 2179 C C . TRP A 1 277 ? -13.075 1.878 23.521 1.00 89.81 277 TRP A C 1
ATOM 2181 O O . TRP A 1 277 ? -13.995 2.610 23.877 1.00 89.81 277 TRP A O 1
ATOM 2191 N N . VAL A 1 278 ? -13.223 0.569 23.323 1.00 90.38 278 VAL A N 1
ATOM 2192 C CA . VAL A 1 278 ? -14.499 -0.140 23.489 1.00 90.38 278 VAL A CA 1
ATOM 2193 C C . VAL A 1 278 ? -14.927 -0.176 24.957 1.00 90.38 278 VAL A C 1
ATOM 2195 O O . VAL A 1 278 ? -16.060 0.176 25.263 1.00 90.38 278 VAL A O 1
ATOM 2198 N N . GLU A 1 279 ? -14.030 -0.566 25.862 1.00 90.19 279 GLU A N 1
ATOM 2199 C CA . GLU A 1 279 ? -14.364 -0.832 27.268 1.00 90.19 279 GLU A CA 1
ATOM 2200 C C . GLU A 1 279 ? -14.406 0.439 28.122 1.00 90.19 279 GLU A C 1
ATOM 2202 O O . GLU A 1 279 ? -15.267 0.571 28.985 1.00 90.19 279 GLU A O 1
ATOM 2207 N N . ASN A 1 280 ? -13.498 1.390 27.876 1.00 91.94 280 ASN A N 1
ATOM 2208 C CA . ASN A 1 280 ? -13.325 2.565 28.739 1.00 91.94 280 ASN A CA 1
ATOM 2209 C C . ASN A 1 280 ? -13.668 3.889 28.040 1.00 91.94 280 ASN A C 1
ATOM 2211 O O . ASN A 1 280 ? -13.516 4.953 28.635 1.00 91.94 280 ASN A O 1
ATOM 2215 N N . GLY A 1 281 ? -14.050 3.865 26.758 1.00 88.56 281 GLY A N 1
ATOM 2216 C CA . GLY A 1 281 ? -14.250 5.083 25.965 1.00 88.56 281 GLY A CA 1
ATOM 2217 C C . GLY A 1 281 ? -12.957 5.860 25.677 1.00 88.56 281 GLY A C 1
ATOM 2218 O O . GLY A 1 281 ? -13.007 6.973 25.153 1.00 88.56 281 GLY A O 1
ATOM 2219 N N . ILE A 1 282 ? -11.783 5.293 25.988 1.00 86.44 282 ILE A N 1
ATOM 2220 C CA . ILE A 1 282 ? -10.492 5.979 25.863 1.00 86.44 282 ILE A CA 1
ATOM 2221 C C . ILE A 1 282 ? -9.905 5.711 24.483 1.00 86.44 282 ILE A C 1
ATOM 2223 O O . ILE A 1 282 ? -9.204 4.727 24.241 1.00 86.44 282 ILE A O 1
ATOM 2227 N N . ALA A 1 283 ? -10.166 6.634 23.569 1.00 81.00 283 ALA A N 1
ATOM 2228 C CA . ALA A 1 283 ? -9.626 6.584 22.225 1.00 81.00 283 ALA A CA 1
ATOM 2229 C C . ALA A 1 283 ? -8.266 7.300 22.169 1.00 81.00 283 ALA A C 1
ATOM 2231 O O . ALA A 1 283 ? -8.210 8.528 22.050 1.00 81.00 283 ALA A O 1
ATOM 2232 N N . GLN A 1 284 ? -7.163 6.542 22.233 1.00 69.56 284 GLN A N 1
ATOM 2233 C CA . GLN A 1 284 ? -5.808 7.098 22.097 1.00 69.56 284 GLN A CA 1
ATOM 2234 C C . GLN A 1 284 ? -5.680 7.950 20.821 1.00 69.56 284 GLN A C 1
ATOM 2236 O O . GLN A 1 284 ? -6.298 7.630 19.797 1.00 69.56 284 GLN A O 1
ATOM 2241 N N . LYS A 1 285 ? -4.870 9.018 20.887 1.00 65.62 285 LYS A N 1
ATOM 2242 C CA . LYS A 1 285 ? -4.664 10.008 19.814 1.00 65.62 285 LYS A CA 1
ATOM 2243 C C . LYS A 1 285 ? -3.344 9.827 19.018 1.00 65.62 285 LYS A C 1
ATOM 2245 O O . LYS A 1 285 ? -2.626 10.812 18.875 1.00 65.62 285 LYS A O 1
ATOM 2250 N N . PRO A 1 286 ? -2.965 8.648 18.484 1.00 70.19 286 PRO A N 1
ATOM 2251 C CA . PRO A 1 286 ? -2.008 8.658 17.378 1.00 70.19 286 PRO A CA 1
ATOM 2252 C C . PRO A 1 286 ? -2.685 9.283 16.150 1.00 70.19 286 PRO A C 1
ATOM 2254 O O . PRO A 1 286 ? -3.911 9.372 16.128 1.00 70.19 286 PRO A O 1
ATOM 2257 N N . CYS A 1 287 ? -1.916 9.761 15.173 1.00 81.75 287 CYS A N 1
ATOM 2258 C CA . CYS A 1 287 ? -2.397 10.592 14.064 1.00 81.75 287 CYS A CA 1
ATOM 2259 C C . CYS A 1 287 ? -3.398 9.843 13.167 1.00 81.75 287 CYS A C 1
ATOM 2261 O O . CYS A 1 287 ? -2.970 9.045 12.334 1.00 81.75 287 CYS A O 1
ATOM 2263 N N . PRO A 1 288 ? -4.725 10.058 13.297 1.00 85.94 288 PRO A N 1
ATOM 2264 C CA . PRO A 1 288 ? -5.673 9.381 12.432 1.00 85.94 288 PRO A CA 1
ATOM 2265 C C . P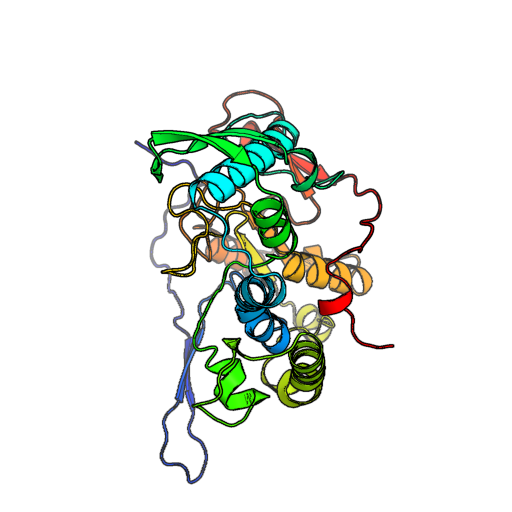RO A 1 288 ? -5.728 10.113 11.091 1.00 85.94 288 PRO A C 1
ATOM 2267 O O . PRO A 1 288 ? -5.777 11.344 11.052 1.00 85.94 288 PRO A O 1
ATOM 2270 N N . TYR A 1 289 ? -5.786 9.374 9.988 1.00 81.44 289 TYR A N 1
ATOM 2271 C CA . TYR A 1 289 ? -5.998 9.952 8.663 1.00 81.44 289 TYR A CA 1
ATOM 2272 C C . TYR A 1 289 ? -7.232 10.885 8.674 1.00 81.44 289 TYR A C 1
ATOM 2274 O O . TYR A 1 289 ? -8.276 10.505 9.226 1.00 81.44 289 TYR A O 1
ATOM 2282 N N . PRO A 1 290 ? -7.163 12.094 8.078 1.00 80.44 290 PRO A N 1
ATOM 2283 C CA . PRO A 1 290 ? -6.124 12.593 7.169 1.00 80.44 290 PRO A CA 1
ATOM 2284 C C . PRO A 1 290 ? -4.985 13.380 7.839 1.00 80.44 290 PRO A C 1
ATOM 2286 O O . PRO A 1 290 ? -4.284 14.123 7.152 1.00 80.44 290 PRO A O 1
ATOM 2289 N N . CYS A 1 291 ? -4.810 13.282 9.158 1.00 83.12 291 CYS A N 1
ATOM 2290 C CA . CYS A 1 291 ? -3.659 13.898 9.812 1.00 83.12 291 CYS A CA 1
ATOM 2291 C C . CYS A 1 291 ? -2.354 13.227 9.361 1.00 83.12 291 CYS A C 1
ATOM 2293 O O . CYS A 1 291 ? -2.341 12.048 9.006 1.00 83.12 291 CYS A O 1
ATOM 2295 N N . GLN A 1 292 ? -1.265 13.986 9.380 1.00 78.56 292 GLN A N 1
ATOM 2296 C CA . GLN A 1 292 ? 0.088 13.530 9.069 1.00 78.56 292 GLN A CA 1
ATOM 2297 C C . GLN A 1 292 ? 1.013 13.866 10.237 1.00 78.56 292 GLN A C 1
ATOM 2299 O O . GLN A 1 292 ? 0.680 14.687 11.097 1.00 78.56 292 GLN A O 1
ATOM 2304 N N . ILE A 1 293 ? 2.157 13.194 10.270 1.00 81.69 293 ILE A N 1
ATOM 2305 C CA . ILE A 1 293 ? 3.185 13.398 11.283 1.00 81.69 293 ILE A CA 1
ATOM 2306 C C . ILE A 1 293 ? 4.057 14.588 10.863 1.00 81.69 293 ILE A C 1
ATOM 2308 O O . ILE A 1 293 ? 4.522 14.654 9.727 1.00 81.69 293 ILE A O 1
ATOM 2312 N N . GLU A 1 294 ? 4.292 15.511 11.790 1.00 84.56 294 GLU A N 1
ATOM 2313 C CA . GLU A 1 294 ? 5.199 16.648 11.634 1.00 84.56 294 GLU A CA 1
ATOM 2314 C C . GLU A 1 294 ? 6.223 16.633 12.767 1.00 84.56 294 GLU A C 1
ATOM 2316 O O . GLU A 1 294 ? 5.862 16.512 13.941 1.00 84.56 294 GLU A O 1
ATOM 2321 N N . TYR A 1 295 ? 7.497 16.770 12.418 1.00 88.88 295 TYR A N 1
ATOM 2322 C CA . TYR A 1 295 ? 8.583 16.893 13.376 1.00 88.88 295 TYR A CA 1
ATOM 2323 C C . TYR A 1 295 ? 8.637 18.301 13.970 1.00 88.88 295 TYR A C 1
ATOM 2325 O O . TYR A 1 295 ? 8.603 19.300 13.252 1.00 88.88 295 TYR A O 1
ATOM 2333 N N . ILE A 1 296 ? 8.737 18.381 15.295 1.00 92.06 296 ILE A N 1
ATOM 2334 C CA . ILE A 1 296 ? 8.726 19.641 16.054 1.00 92.06 296 ILE A CA 1
ATOM 2335 C C . ILE A 1 296 ? 10.040 19.918 16.794 1.00 92.06 296 ILE A C 1
ATOM 2337 O O . ILE A 1 296 ? 10.128 20.892 17.540 1.00 92.06 296 ILE A O 1
ATOM 2341 N N . GLY A 1 297 ? 11.068 19.094 16.572 1.00 90.50 297 GLY A N 1
ATOM 2342 C CA . GLY A 1 297 ? 12.374 19.212 17.219 1.00 90.50 297 GLY A CA 1
ATOM 2343 C C . GLY A 1 297 ? 12.622 18.155 18.300 1.00 90.50 297 GLY A C 1
ATOM 2344 O O . GLY A 1 297 ? 11.700 17.541 18.835 1.00 90.50 297 GLY A O 1
ATOM 2345 N N . GLY A 1 298 ? 13.893 17.948 18.643 1.00 92.50 298 GLY A N 1
ATOM 2346 C CA . GLY A 1 298 ? 14.330 16.985 19.656 1.00 92.50 298 GLY A CA 1
ATOM 2347 C C . GLY A 1 298 ? 15.001 15.753 19.048 1.00 92.50 298 GLY A C 1
ATOM 2348 O O . GLY A 1 298 ? 15.799 15.874 18.123 1.00 92.50 298 GLY A O 1
ATOM 2349 N N . ASN A 1 299 ? 14.739 14.576 19.611 1.00 88.94 299 ASN A N 1
ATOM 2350 C CA . ASN A 1 299 ? 15.316 13.324 19.136 1.00 88.94 299 ASN A CA 1
ATOM 2351 C C . ASN A 1 299 ? 14.309 12.595 18.239 1.00 88.94 299 ASN A C 1
ATOM 2353 O O . ASN A 1 299 ? 13.249 12.190 18.704 1.00 88.94 299 ASN A O 1
ATOM 2357 N N . ILE A 1 300 ? 14.675 12.361 16.978 1.00 85.31 300 ILE A N 1
ATOM 2358 C CA . ILE A 1 300 ? 13.829 11.682 15.984 1.00 85.31 300 ILE A CA 1
ATOM 2359 C C . ILE A 1 300 ? 13.434 10.247 16.374 1.00 85.31 300 ILE A C 1
ATOM 2361 O O . ILE A 1 300 ? 12.506 9.696 15.796 1.00 85.31 300 ILE A O 1
ATOM 2365 N N . THR A 1 301 ? 14.094 9.635 17.365 1.00 83.69 301 THR A N 1
ATOM 2366 C CA . THR A 1 301 ? 13.712 8.311 17.883 1.00 83.69 301 THR A CA 1
ATOM 2367 C C . THR A 1 301 ? 12.645 8.366 18.981 1.00 83.69 301 THR A C 1
ATOM 2369 O O . THR A 1 301 ? 12.279 7.317 19.511 1.00 83.69 301 THR A O 1
ATOM 2372 N N . LEU A 1 302 ? 12.194 9.559 19.386 1.00 82.62 302 LEU A N 1
ATOM 2373 C CA . LEU A 1 302 ? 11.229 9.771 20.467 1.00 82.62 302 LEU A CA 1
ATOM 2374 C C . LEU A 1 302 ? 9.907 10.324 19.926 1.00 82.62 302 LEU A C 1
ATOM 2376 O O . LEU A 1 302 ? 9.887 11.225 19.092 1.00 82.62 302 LEU A O 1
ATOM 2380 N N . ALA A 1 303 ? 8.785 9.806 20.430 1.00 78.50 303 ALA A N 1
ATOM 2381 C CA . ALA A 1 303 ? 7.458 10.201 19.962 1.00 78.50 303 ALA A CA 1
ATOM 2382 C C . ALA A 1 303 ? 7.122 11.665 20.301 1.00 78.50 303 ALA A C 1
ATOM 2384 O O . ALA A 1 303 ? 6.431 12.318 19.522 1.00 78.50 303 ALA A O 1
ATOM 2385 N N . GLU A 1 304 ? 7.630 12.205 21.418 1.00 84.88 304 GLU A N 1
ATOM 2386 C CA . GLU A 1 304 ? 7.416 13.608 21.803 1.00 84.88 304 GLU A CA 1
ATOM 2387 C C . GLU A 1 304 ? 8.039 14.625 20.837 1.00 84.88 304 GLU A C 1
ATOM 2389 O O . GLU A 1 304 ? 7.669 15.798 20.861 1.00 84.88 304 GLU A O 1
ATOM 2394 N N . SER A 1 305 ? 8.948 14.185 19.965 1.00 88.69 305 SER A N 1
ATOM 2395 C CA . SER A 1 305 ? 9.533 15.020 18.916 1.00 88.69 305 SER A CA 1
ATOM 2396 C C . SER A 1 305 ? 8.623 15.220 17.710 1.00 88.69 305 SER A C 1
ATOM 2398 O O . SER A 1 305 ? 8.988 15.933 16.773 1.00 88.69 305 SER A O 1
ATOM 2400 N N . PHE A 1 306 ? 7.426 14.636 17.732 1.00 86.62 306 PHE A N 1
ATOM 2401 C CA . PHE A 1 306 ? 6.466 14.712 16.647 1.00 86.62 306 PHE A CA 1
ATOM 2402 C C . PHE A 1 306 ? 5.092 15.160 17.139 1.00 86.62 306 PHE A C 1
ATOM 2404 O O . PHE A 1 306 ? 4.681 14.910 18.272 1.00 86.62 306 PHE A O 1
ATOM 2411 N N . ARG A 1 307 ? 4.331 15.790 16.246 1.00 87.12 307 ARG A N 1
ATOM 2412 C CA . ARG A 1 307 ? 2.908 16.079 16.444 1.00 87.12 307 ARG A CA 1
ATOM 2413 C C . ARG A 1 307 ? 2.098 15.653 15.228 1.00 87.12 307 ARG A C 1
ATOM 2415 O O . ARG A 1 307 ? 2.625 15.507 14.131 1.00 87.12 307 ARG A O 1
ATOM 2422 N N . CYS A 1 308 ? 0.791 15.526 15.418 1.00 84.81 308 CYS A N 1
ATOM 2423 C CA . CYS A 1 308 ? -0.145 15.321 14.321 1.00 84.81 308 CYS A CA 1
ATOM 2424 C C . CYS A 1 308 ? -0.669 16.663 13.816 1.00 84.81 308 CYS A C 1
ATOM 2426 O O . CYS A 1 308 ? -1.230 17.433 14.600 1.00 84.81 308 CYS A O 1
ATOM 2428 N N . THR A 1 309 ? -0.577 16.911 12.515 1.00 80.25 309 THR A N 1
ATOM 2429 C CA . THR A 1 309 ? -1.189 18.079 11.872 1.00 80.25 309 THR A CA 1
ATOM 2430 C C . THR A 1 309 ? -2.126 17.678 10.749 1.00 80.25 309 THR A C 1
ATOM 2432 O O . THR A 1 309 ? -2.024 16.591 10.183 1.00 80.25 309 THR A O 1
ATOM 2435 N N . GLN A 1 310 ? -3.111 18.529 10.456 1.00 72.50 310 GLN A N 1
ATOM 2436 C CA . GLN A 1 310 ? -3.985 18.300 9.312 1.00 72.50 310 GLN A CA 1
ATOM 2437 C C . GLN A 1 310 ? -3.181 18.446 8.022 1.00 72.50 310 GLN A C 1
ATOM 2439 O O . GLN A 1 310 ? -2.510 19.455 7.815 1.00 72.50 310 GLN A O 1
ATOM 2444 N N . ALA A 1 311 ? -3.290 17.461 7.134 1.00 63.41 311 ALA A N 1
ATOM 2445 C CA . ALA A 1 311 ? -2.738 17.592 5.798 1.00 63.41 311 ALA A CA 1
ATOM 2446 C C . ALA A 1 311 ? -3.455 18.705 5.020 1.00 63.41 311 ALA A C 1
ATOM 2448 O O . ALA A 1 311 ? -4.684 18.710 4.900 1.00 63.41 311 ALA A O 1
ATOM 2449 N N . ILE A 1 312 ? -2.672 19.611 4.436 1.00 53.16 312 ILE A N 1
ATOM 2450 C CA . ILE A 1 312 ? -3.152 20.587 3.457 1.00 53.16 312 ILE A CA 1
ATOM 2451 C C . ILE A 1 312 ? -3.273 19.852 2.118 1.00 53.16 312 ILE A C 1
ATOM 2453 O O . ILE A 1 312 ? -2.319 19.767 1.347 1.00 53.16 312 ILE A O 1
ATOM 2457 N N . TRP A 1 313 ? -4.437 19.262 1.847 1.00 52.00 313 TRP A N 1
ATOM 2458 C CA . TRP A 1 313 ? -4.716 18.691 0.531 1.00 52.00 313 TRP A CA 1
ATOM 2459 C C . TRP A 1 313 ? -5.170 19.808 -0.410 1.00 52.00 313 TRP A C 1
ATOM 2461 O O . TRP A 1 313 ? -6.293 20.297 -0.301 1.00 52.00 313 TRP A O 1
ATOM 2471 N N . THR A 1 314 ? -4.337 20.178 -1.384 1.00 34.94 314 THR A N 1
ATOM 2472 C CA . THR A 1 314 ? -4.890 20.650 -2.654 1.00 34.94 314 THR A CA 1
ATOM 2473 C C . THR A 1 314 ? -5.597 19.452 -3.283 1.00 34.94 314 THR A C 1
ATOM 2475 O O . THR A 1 314 ? -5.096 18.327 -3.250 1.00 34.94 314 THR A O 1
ATOM 2478 N N . THR A 1 315 ? -6.827 19.660 -3.739 1.00 34.56 315 THR A N 1
ATOM 2479 C CA . THR A 1 315 ? -7.672 18.654 -4.390 1.00 34.56 315 THR A CA 1
ATOM 2480 C C . THR A 1 315 ? -6.840 17.750 -5.298 1.00 34.56 315 THR A C 1
ATOM 2482 O O . THR A 1 315 ? -6.245 18.219 -6.264 1.00 34.56 315 THR A O 1
ATOM 2485 N N . ARG A 1 316 ? -6.765 16.449 -4.979 1.00 39.78 316 ARG A N 1
ATOM 2486 C CA . ARG A 1 316 ? -6.060 15.469 -5.816 1.00 39.78 316 ARG A CA 1
ATOM 2487 C C . ARG A 1 316 ? -6.627 15.565 -7.238 1.00 39.78 316 ARG A C 1
ATOM 2489 O O . ARG A 1 316 ? -7.810 15.260 -7.403 1.00 39.78 316 ARG A O 1
ATOM 2496 N N . PRO A 1 317 ? -5.852 15.932 -8.276 1.00 26.03 317 PRO A N 1
ATOM 2497 C CA . PRO A 1 317 ? -6.258 15.631 -9.629 1.00 26.03 317 PRO A CA 1
ATOM 2498 C C . PRO A 1 317 ? -6.072 14.126 -9.790 1.00 26.03 317 PRO A C 1
ATOM 2500 O O . PRO A 1 317 ? -4.978 13.582 -9.906 1.00 26.03 317 PRO A O 1
ATOM 2503 N N . LEU A 1 318 ? -7.210 13.471 -9.705 1.00 33.53 318 LEU A N 1
ATOM 2504 C CA . LEU A 1 318 ? -7.516 12.067 -9.872 1.00 33.53 318 LEU A CA 1
ATOM 2505 C C . LEU A 1 318 ? -7.161 11.546 -11.282 1.00 33.53 318 LEU A C 1
ATOM 2507 O O . LEU A 1 318 ? -8.026 11.059 -11.995 1.00 33.53 318 LEU A O 1
ATOM 2511 N N . ARG A 1 319 ? -5.914 11.704 -11.742 1.00 25.44 319 ARG A N 1
ATOM 2512 C CA . ARG A 1 319 ? -5.602 11.573 -13.178 1.00 25.44 319 ARG A CA 1
ATOM 2513 C C . ARG A 1 319 ? -5.162 10.200 -13.678 1.00 25.44 319 ARG A C 1
ATOM 2515 O O . ARG A 1 319 ? -5.170 10.022 -14.886 1.00 25.44 319 ARG A O 1
ATOM 2522 N N . LEU A 1 320 ? -4.859 9.224 -12.819 1.00 27.38 320 LEU A N 1
ATOM 2523 C CA . LEU A 1 320 ? -4.588 7.855 -13.302 1.00 27.38 320 LEU A CA 1
ATOM 2524 C C . LEU A 1 320 ? -5.287 6.733 -12.529 1.00 27.38 320 LEU A C 1
ATOM 2526 O O . LEU A 1 320 ? -5.623 5.719 -13.126 1.00 27.38 320 LEU A O 1
ATOM 2530 N N . LEU A 1 321 ? -5.621 6.913 -11.246 1.00 30.31 321 LEU A N 1
ATOM 2531 C CA . LEU A 1 321 ? -6.359 5.880 -10.501 1.00 30.31 321 LEU A CA 1
ATOM 2532 C C . LEU A 1 321 ? -7.865 5.817 -10.829 1.00 30.31 321 LEU A C 1
ATOM 2534 O O . LEU A 1 321 ? -8.540 4.880 -10.405 1.00 30.31 321 LEU A O 1
ATOM 2538 N N . TRP A 1 322 ? -8.417 6.807 -11.540 1.00 24.33 322 TRP A N 1
ATOM 2539 C CA . TRP A 1 322 ? -9.865 6.873 -11.784 1.00 24.33 322 TRP A CA 1
ATOM 2540 C C . TRP A 1 322 ? -10.378 5.949 -12.870 1.00 24.33 322 TRP A C 1
ATOM 2542 O O . TRP A 1 322 ? -11.519 5.515 -12.755 1.00 24.33 322 TRP A O 1
ATOM 2552 N N . LEU A 1 323 ? -9.546 5.571 -13.841 1.00 28.30 323 LEU A N 1
ATOM 2553 C CA . LEU A 1 323 ? -9.958 4.597 -14.855 1.00 28.30 323 LEU A CA 1
ATOM 2554 C C . LEU A 1 323 ? -10.190 3.203 -14.250 1.00 28.30 323 LEU A C 1
ATOM 2556 O O . LEU A 1 323 ? -11.007 2.445 -14.748 1.00 28.30 323 LEU A O 1
ATOM 2560 N N . VAL A 1 324 ? -9.558 2.898 -13.112 1.00 30.22 324 VAL A N 1
ATOM 2561 C CA . VAL A 1 324 ? -9.619 1.567 -12.485 1.00 30.22 324 VAL A CA 1
ATOM 2562 C C . VAL A 1 324 ? -10.587 1.534 -11.284 1.00 30.22 324 VAL A C 1
ATOM 2564 O O . VAL A 1 324 ? -11.236 0.527 -10.998 1.00 30.22 324 VAL A O 1
ATOM 2567 N N . PHE A 1 325 ? -10.769 2.637 -10.549 1.00 32.09 325 PHE A N 1
ATOM 2568 C CA . PHE A 1 325 ? -11.501 2.595 -9.269 1.00 32.09 325 PHE A CA 1
ATOM 2569 C C . PHE A 1 325 ? -12.826 3.366 -9.209 1.00 32.09 325 PHE A C 1
ATOM 2571 O O . PHE A 1 325 ? -13.549 3.195 -8.225 1.00 32.09 325 PHE A O 1
ATOM 2578 N N . ALA A 1 326 ? -13.224 4.116 -10.238 1.00 22.77 326 ALA A N 1
ATOM 2579 C CA . ALA A 1 326 ? -14.560 4.713 -10.270 1.00 22.77 326 ALA A CA 1
ATOM 2580 C C . ALA A 1 326 ? -15.639 3.655 -10.599 1.00 22.77 326 ALA A C 1
ATOM 2582 O O . ALA A 1 326 ? -15.396 2.776 -11.427 1.00 22.77 326 ALA A O 1
ATOM 2583 N N . PRO A 1 327 ? -16.812 3.666 -9.941 1.00 23.09 327 PRO A N 1
ATOM 2584 C CA . PRO A 1 327 ? -18.003 3.046 -10.505 1.00 23.09 327 PRO A CA 1
ATOM 2585 C C . PRO A 1 327 ? -18.443 3.877 -11.716 1.00 23.09 327 PRO A C 1
ATOM 2587 O O . PRO A 1 327 ? -18.463 5.106 -11.643 1.00 23.09 327 PRO A O 1
ATOM 2590 N N . SER A 1 328 ? -18.767 3.202 -12.816 1.00 25.58 328 SER A N 1
ATOM 2591 C CA . SER A 1 328 ? -19.472 3.789 -13.953 1.00 25.58 328 SER A CA 1
ATOM 2592 C C . SER A 1 328 ? -20.738 4.489 -13.451 1.00 25.58 328 SER A C 1
ATOM 2594 O O . SER A 1 328 ? -21.588 3.841 -12.835 1.00 25.58 328 SER A O 1
ATOM 2596 N N . THR A 1 329 ? -20.834 5.800 -13.665 1.00 27.69 329 THR A N 1
ATOM 2597 C CA . THR A 1 329 ? -22.126 6.502 -13.681 1.00 27.69 329 THR A CA 1
ATOM 2598 C C . THR A 1 329 ? -22.845 6.212 -14.977 1.00 27.69 329 THR A C 1
ATOM 2600 O O . THR A 1 329 ? -22.153 6.312 -16.018 1.00 27.69 329 THR A O 1
#

Foldseek 3Di:
DDQDFLADDDDDDDPDDFDQPWDWDDDPPPPDTDTDTDGPPDEPDCQQVLLVLLCLQQLLLLCLQVVADDALQLLVVLLVVQQVVQVCVQVDNDSWRQDPADDHDQLVVQFQPWDQRPVVRDIDGRHPRSSSSVVRDPDQHNPQQSVCCCCQQVVHSPDRPNPDDPVRSLVSLLPRCVVCVVPPHNLDLPCVVCVVVVAAHEYEYEQFADDDPPGDSHPPGTRGHDDVSVVVSLVVNCVVPVPCVQHYFYYYWIQAYRQGDGPGGHPPCRVVQNVCCSPVVDRDDDATPPWTKHACDDDPSDNVRIDTDHRPHDDPPPPPCCSSPDDDD